Protein AF-A0A2V9KEB7-F1 (afdb_monomer_lite)

pLDDT: mean 80.05, std 16.29, range [43.88, 97.31]

Secondary structure (DSSP, 8-state):
-HHHHHHHHHHHHHHHHHHHHHHHHHHHHHHHS-SSS-EEEETTEEEEETTTTHHHHHHHHHSTTSSS--SSS-TT-TTHHHHHHHHHHHHHHHHHHT--S-HHHHHHHTHHHHHHHHHHHHHHHHHHHHHHHHHHHTTTS-HHHHHHHHHHHHTSHHHHHTTTS--SHHHHHHHHHHHHHHHHHHHHHHHHTTPPPHHHHHHHHHT---

Foldseek 3Di:
DVVVVVVVVVVVVLLVVLLVVLLVLLVVVCVQCQDDQDQDDDPNRRDDGQVVPFVVLLVQLQCQVPPPNPPPPVVPAPCPVLSPVLNVQLVVCVVVVPDPDDSSVVCVVCVRVSSVVLLVVLLVLLSLLLVLQLVLVVVPDPNPVSSVVSVCVCPDPVNSVCSRGSGCVSVVSNCVSVVVVVLVVVQVVCVVVVHDGVVVVVVVVVPDDD

Structure (mmCIF, N/CA/C/O backbone):
data_AF-A0A2V9KEB7-F1
#
_entry.id   AF-A0A2V9KEB7-F1
#
loop_
_atom_site.group_PDB
_atom_site.id
_atom_site.type_symbol
_atom_site.label_atom_id
_atom_site.label_alt_id
_atom_site.label_comp_id
_atom_site.label_asym_id
_atom_site.label_entity_id
_atom_site.label_seq_id
_atom_site.pdbx_PDB_ins_code
_atom_site.Cartn_x
_atom_site.Cartn_y
_atom_site.Cartn_z
_atom_site.occupancy
_atom_site.B_iso_or_equiv
_atom_site.auth_seq_id
_atom_site.auth_comp_id
_atom_site.auth_asym_id
_atom_site.auth_atom_id
_atom_site.pdbx_PDB_model_num
ATOM 1 N N . MET A 1 1 ? -17.843 -23.939 22.514 1.00 61.34 1 MET A N 1
ATOM 2 C CA . MET A 1 1 ? -16.897 -24.316 21.431 1.00 61.34 1 MET A CA 1
ATOM 3 C C . MET A 1 1 ? -17.413 -24.031 20.015 1.00 61.34 1 MET A C 1
ATOM 5 O O . MET A 1 1 ? -16.698 -23.383 19.263 1.00 61.34 1 MET A O 1
ATOM 9 N N . LEU A 1 2 ? -18.632 -24.444 19.635 1.00 67.75 2 LEU A N 1
ATOM 10 C CA . LEU A 1 2 ? -19.174 -24.237 18.273 1.00 67.75 2 LEU A CA 1
ATOM 11 C C . LEU A 1 2 ? -19.299 -22.759 17.846 1.00 67.75 2 LEU A C 1
ATOM 13 O O . LEU A 1 2 ? -18.973 -22.423 16.711 1.00 67.75 2 LEU A O 1
ATOM 17 N N . ARG A 1 3 ? -19.709 -21.867 18.759 1.00 65.69 3 ARG A N 1
ATOM 18 C CA . ARG A 1 3 ? -19.843 -20.421 18.496 1.00 65.69 3 ARG A CA 1
ATOM 19 C C . ARG A 1 3 ? -18.493 -19.749 18.208 1.00 65.69 3 ARG A C 1
ATOM 21 O O . ARG A 1 3 ? -18.344 -19.114 17.178 1.00 65.69 3 ARG A O 1
ATOM 28 N N . ALA A 1 4 ? -17.477 -20.036 19.024 1.00 64.06 4 ALA A N 1
ATOM 29 C CA . ALA A 1 4 ? -16.116 -19.529 18.827 1.00 64.06 4 ALA A CA 1
ATOM 30 C C . ALA A 1 4 ? -15.484 -19.988 17.495 1.00 64.06 4 ALA A C 1
ATOM 32 O O . ALA A 1 4 ? -14.826 -19.197 16.823 1.00 64.06 4 ALA A O 1
ATOM 33 N N . ARG A 1 5 ? -15.719 -21.243 17.071 1.00 65.81 5 ARG A N 1
ATOM 34 C CA . ARG A 1 5 ? -15.290 -21.722 15.742 1.00 65.81 5 ARG A CA 1
ATOM 35 C C . ARG A 1 5 ? -16.008 -20.991 14.605 1.00 65.81 5 ARG A C 1
ATOM 37 O O . ARG A 1 5 ? -15.358 -20.615 13.633 1.00 65.81 5 ARG A O 1
ATOM 44 N N . ARG A 1 6 ? -17.321 -20.762 14.732 1.00 67.19 6 ARG A N 1
ATOM 45 C CA . ARG A 1 6 ? -18.102 -19.989 13.752 1.00 67.19 6 ARG A CA 1
ATOM 46 C C . ARG A 1 6 ? -17.605 -18.544 13.651 1.00 67.19 6 ARG A C 1
ATOM 48 O O . ARG A 1 6 ? -17.352 -18.082 12.543 1.00 67.19 6 ARG A O 1
ATOM 55 N N . ASP A 1 7 ? -17.357 -17.879 14.774 1.00 70.25 7 ASP A N 1
ATOM 56 C CA . ASP A 1 7 ? -16.891 -16.485 14.806 1.00 70.25 7 ASP A CA 1
ATOM 57 C C . ASP A 1 7 ? -15.484 -16.318 14.204 1.00 70.25 7 ASP A C 1
ATOM 59 O O . ASP A 1 7 ? -15.221 -15.349 13.480 1.00 70.25 7 ASP A O 1
ATOM 63 N N . ALA A 1 8 ? -14.597 -17.292 14.438 1.00 72.94 8 ALA A N 1
ATOM 64 C CA . ALA A 1 8 ? -13.277 -17.353 13.813 1.00 72.94 8 ALA A CA 1
ATOM 65 C C . ALA A 1 8 ? -13.374 -17.577 12.294 1.00 72.94 8 ALA A C 1
ATOM 67 O O . ALA A 1 8 ? -12.739 -16.854 11.526 1.00 72.94 8 ALA A O 1
ATOM 68 N N . SER A 1 9 ? -14.219 -18.516 11.851 1.00 78.56 9 SER A N 1
ATOM 69 C CA . SER A 1 9 ? -14.433 -18.784 10.421 1.00 78.56 9 SER A CA 1
ATOM 70 C C . SER A 1 9 ? -15.051 -17.593 9.681 1.00 78.56 9 SER A C 1
ATOM 72 O O . SER A 1 9 ? -14.602 -17.251 8.592 1.00 78.56 9 SER A O 1
ATOM 74 N N . ALA A 1 10 ? -16.005 -16.893 10.303 1.00 78.94 10 ALA A N 1
ATOM 75 C CA . ALA A 1 10 ? -16.616 -15.690 9.747 1.00 78.94 10 ALA A CA 1
ATOM 76 C C . ALA A 1 10 ? -15.615 -14.527 9.662 1.00 78.94 10 ALA A C 1
ATOM 78 O O . ALA A 1 10 ? -15.655 -13.738 8.722 1.00 78.94 10 ALA A O 1
ATOM 79 N N . GLY A 1 11 ? -14.698 -14.420 10.630 1.00 86.31 11 GLY A N 1
ATOM 80 C CA . GLY A 1 11 ? -13.600 -13.455 10.569 1.00 86.31 11 GLY A CA 1
ATOM 81 C C . GLY A 1 11 ? -12.626 -13.743 9.436 1.00 86.31 11 GLY A C 1
ATOM 82 O O . GLY A 1 11 ? -12.262 -12.832 8.702 1.00 86.31 11 GLY A O 1
ATOM 83 N N . PHE A 1 12 ? -12.240 -15.003 9.265 1.00 89.19 12 PHE A N 1
ATOM 84 C CA . PHE A 1 12 ? -11.364 -15.412 8.174 1.00 89.19 12 PHE A CA 1
ATOM 85 C C . PHE A 1 12 ? -12.007 -15.188 6.798 1.00 89.19 12 PHE A C 1
ATOM 87 O O . PHE A 1 12 ? -11.395 -14.567 5.932 1.00 89.19 12 PHE A O 1
ATOM 94 N N . ALA A 1 13 ? -13.264 -15.610 6.623 1.00 91.88 13 ALA A N 1
ATOM 95 C CA . ALA A 1 13 ? -14.011 -15.410 5.384 1.00 91.88 13 ALA A CA 1
ATOM 96 C C . ALA A 1 13 ? -14.147 -13.923 5.026 1.00 91.88 13 ALA A C 1
ATOM 98 O O . ALA A 1 13 ? -13.945 -13.553 3.875 1.00 91.88 13 ALA A O 1
ATOM 99 N N . PHE A 1 14 ? -14.416 -13.063 6.014 1.00 93.25 14 PHE A N 1
ATOM 100 C CA . PHE A 1 14 ? -14.447 -11.614 5.818 1.00 93.25 14 PHE A CA 1
ATOM 101 C C . PHE A 1 14 ? -13.140 -11.085 5.214 1.00 93.25 14 PHE A C 1
ATOM 103 O O . PHE A 1 14 ? -13.171 -10.382 4.208 1.00 93.25 14 PHE A O 1
ATOM 110 N N . TRP A 1 15 ? -11.996 -11.442 5.805 1.00 95.00 15 TRP A N 1
ATOM 111 C CA . TRP A 1 15 ? -10.697 -10.962 5.333 1.00 95.00 15 TRP A CA 1
ATOM 112 C C . TRP A 1 15 ? -10.342 -11.495 3.951 1.00 95.00 15 TRP A C 1
ATOM 114 O O . TRP A 1 15 ? -9.816 -10.739 3.142 1.00 95.00 15 TRP A O 1
ATOM 124 N N . LEU A 1 16 ? -10.665 -12.758 3.659 1.00 95.56 16 LEU A N 1
ATOM 125 C CA . LEU A 1 16 ? -10.468 -13.325 2.326 1.00 95.56 16 LEU A CA 1
ATOM 126 C C . LEU A 1 16 ? -11.313 -12.615 1.269 1.00 95.56 16 LEU A C 1
ATOM 128 O O . LEU A 1 16 ? -10.792 -12.270 0.213 1.00 95.56 16 LEU A O 1
ATOM 132 N N . LEU A 1 17 ? -12.598 -12.381 1.547 1.00 95.81 17 LEU A N 1
ATOM 133 C CA . LEU A 1 17 ? -13.496 -11.706 0.611 1.00 95.81 17 LEU A CA 1
ATOM 134 C C . LEU A 1 17 ? -13.088 -10.251 0.392 1.00 95.81 17 LEU A C 1
ATOM 136 O O . LEU A 1 17 ? -13.081 -9.790 -0.745 1.00 95.81 17 LEU A O 1
ATOM 140 N N . LEU A 1 18 ? -12.702 -9.545 1.458 1.00 94.94 18 LEU A N 1
ATOM 141 C CA . LEU A 1 18 ? -12.192 -8.183 1.350 1.00 94.94 18 LEU A CA 1
ATOM 142 C C . LEU A 1 18 ? -10.898 -8.150 0.531 1.00 94.94 18 LEU A C 1
ATOM 144 O O . LEU A 1 18 ? -10.804 -7.379 -0.416 1.00 94.94 18 LEU A O 1
ATOM 148 N N . ALA A 1 19 ? -9.926 -9.005 0.854 1.00 95.06 19 ALA A N 1
ATOM 149 C CA . ALA A 1 19 ? -8.658 -9.060 0.135 1.00 95.06 19 ALA A CA 1
ATOM 150 C C . ALA A 1 19 ? -8.851 -9.418 -1.342 1.00 95.06 19 ALA A C 1
ATOM 152 O O . ALA A 1 19 ? -8.305 -8.742 -2.210 1.00 95.06 19 ALA A O 1
ATOM 153 N N . GLY A 1 20 ? -9.672 -10.430 -1.628 1.00 94.31 20 GLY A N 1
ATOM 154 C CA . GLY A 1 20 ? -10.014 -10.828 -2.989 1.00 94.31 20 GLY A CA 1
ATOM 155 C C . GLY A 1 20 ? -10.734 -9.719 -3.753 1.00 94.31 20 GLY A C 1
ATOM 156 O O . GLY A 1 20 ? -10.344 -9.403 -4.871 1.00 94.31 20 GLY A O 1
ATOM 157 N N . GLY A 1 21 ? -11.733 -9.075 -3.142 1.00 93.25 21 GLY A N 1
ATOM 158 C CA . GLY A 1 21 ? -12.475 -7.975 -3.761 1.00 93.25 21 GLY A CA 1
ATOM 159 C C . GLY A 1 21 ? -11.592 -6.768 -4.070 1.00 93.25 21 GLY A C 1
ATOM 160 O O . GLY A 1 21 ? -11.660 -6.225 -5.166 1.00 93.25 21 GLY A O 1
ATOM 161 N N . VAL A 1 22 ? -10.713 -6.394 -3.141 1.00 92.44 22 VAL A N 1
ATOM 162 C CA . VAL A 1 22 ? -9.752 -5.292 -3.306 1.00 92.44 22 VAL A CA 1
ATOM 163 C C . VAL A 1 22 ? -8.723 -5.624 -4.385 1.00 92.44 22 VAL A C 1
ATOM 165 O O . VAL A 1 22 ? -8.408 -4.769 -5.206 1.00 92.44 22 VAL A O 1
ATOM 168 N N . PHE A 1 23 ? -8.238 -6.868 -4.433 1.00 91.50 23 PHE A N 1
ATOM 169 C CA . PHE A 1 23 ? -7.312 -7.318 -5.469 1.00 91.50 23 PHE A CA 1
ATOM 170 C C . PHE A 1 23 ? -7.957 -7.310 -6.858 1.00 91.50 23 PHE A C 1
ATOM 172 O O . PHE A 1 23 ? -7.365 -6.794 -7.799 1.00 91.50 23 PHE A O 1
ATOM 179 N N . VAL A 1 24 ? -9.182 -7.829 -6.986 1.00 90.31 24 VAL A N 1
ATOM 180 C CA . VAL A 1 24 ? -9.934 -7.808 -8.250 1.00 90.31 24 VAL A CA 1
ATOM 181 C C . VAL A 1 24 ? -10.232 -6.373 -8.675 1.00 90.31 24 VAL A C 1
ATOM 183 O O . VAL A 1 24 ? -10.000 -6.031 -9.829 1.00 90.31 24 VAL A O 1
ATOM 186 N N . ALA A 1 25 ? -10.698 -5.523 -7.756 1.00 87.62 25 ALA A N 1
ATOM 187 C CA . ALA A 1 25 ? -10.976 -4.121 -8.047 1.00 87.62 25 ALA A CA 1
ATOM 188 C C . ALA A 1 25 ? -9.714 -3.393 -8.523 1.00 87.62 25 ALA A C 1
ATOM 190 O O . ALA A 1 25 ? -9.756 -2.750 -9.566 1.00 87.62 25 ALA A O 1
ATOM 191 N N . SER A 1 26 ? -8.593 -3.571 -7.818 1.00 86.25 26 SER A N 1
ATOM 192 C CA . SER A 1 26 ? -7.295 -3.013 -8.201 1.00 86.25 26 SER A CA 1
ATOM 193 C C . SER A 1 26 ? -6.837 -3.518 -9.571 1.00 86.25 26 SER A C 1
ATOM 195 O O . SER A 1 26 ? -6.473 -2.727 -10.431 1.00 86.25 26 SER A O 1
ATOM 197 N N . ALA A 1 27 ? -6.936 -4.826 -9.832 1.00 84.06 27 ALA A N 1
ATOM 198 C CA . ALA A 1 27 ? -6.559 -5.406 -11.119 1.00 84.06 27 ALA A CA 1
ATOM 199 C C . ALA A 1 27 ? -7.413 -4.868 -12.279 1.00 84.06 27 ALA A C 1
ATOM 201 O O . ALA A 1 27 ? -6.879 -4.575 -13.347 1.00 84.06 27 ALA A O 1
ATOM 202 N N . VAL A 1 28 ? -8.726 -4.709 -12.075 1.00 82.44 28 VAL A N 1
ATOM 203 C CA . VAL A 1 28 ? -9.634 -4.126 -13.073 1.00 82.44 28 VAL A CA 1
ATOM 204 C C . VAL A 1 28 ? -9.273 -2.666 -13.338 1.00 82.44 28 VAL A C 1
ATOM 206 O O . VAL A 1 28 ? -9.156 -2.272 -14.496 1.00 82.44 28 VAL A O 1
ATOM 209 N N . THR A 1 29 ? -9.057 -1.860 -12.298 1.00 76.44 29 THR A N 1
ATOM 210 C CA . THR A 1 29 ? -8.730 -0.438 -12.474 1.00 76.44 29 THR A CA 1
ATOM 211 C C . THR A 1 29 ? -7.330 -0.230 -13.056 1.00 76.44 29 THR A C 1
ATOM 213 O O . THR A 1 29 ? -7.155 0.665 -13.879 1.00 76.44 29 THR A O 1
ATOM 216 N N . SER A 1 30 ? -6.362 -1.087 -12.721 1.00 75.00 30 SER A N 1
ATOM 217 C CA . SER A 1 30 ? -5.038 -1.139 -13.356 1.00 75.00 30 SER A CA 1
ATOM 218 C C . SER A 1 30 ? -5.111 -1.551 -14.828 1.00 75.00 30 SER A C 1
ATOM 220 O O . SER A 1 30 ? -4.470 -0.930 -15.670 1.00 75.00 30 SER A O 1
ATOM 222 N N . PHE A 1 31 ? -5.918 -2.563 -15.177 1.00 72.31 31 PHE A N 1
ATOM 223 C CA . PHE A 1 31 ? -6.103 -2.989 -16.571 1.00 72.31 31 PHE A CA 1
ATOM 224 C C . PHE A 1 31 ? -6.717 -1.887 -17.439 1.00 72.31 31 PHE A C 1
ATOM 226 O O . PHE A 1 31 ? -6.342 -1.735 -18.599 1.00 72.31 31 PHE A O 1
ATOM 233 N N . LEU A 1 32 ? -7.647 -1.110 -16.879 1.00 67.81 32 LEU A N 1
ATOM 234 C CA . LEU A 1 32 ? -8.275 0.018 -17.568 1.00 67.81 32 LEU A CA 1
ATOM 235 C C . LEU A 1 32 ? -7.356 1.245 -17.682 1.00 67.81 32 LEU A C 1
ATOM 237 O O . LEU A 1 32 ? -7.642 2.138 -18.475 1.00 67.81 32 LEU A O 1
ATOM 241 N N . SER A 1 33 ? -6.257 1.293 -16.923 1.00 62.16 33 SER A N 1
ATOM 242 C CA . SER A 1 33 ? -5.326 2.423 -16.900 1.00 62.16 33 SER A CA 1
ATOM 243 C C . SER A 1 33 ? -3.856 1.971 -16.796 1.00 62.16 33 SER A C 1
ATOM 245 O O . SER A 1 33 ? -3.156 2.379 -15.864 1.00 62.16 33 SER A O 1
ATOM 247 N N . PRO A 1 34 ? -3.350 1.154 -17.743 1.00 54.56 34 PRO A N 1
ATOM 248 C CA . PRO A 1 34 ? -2.024 0.559 -17.659 1.00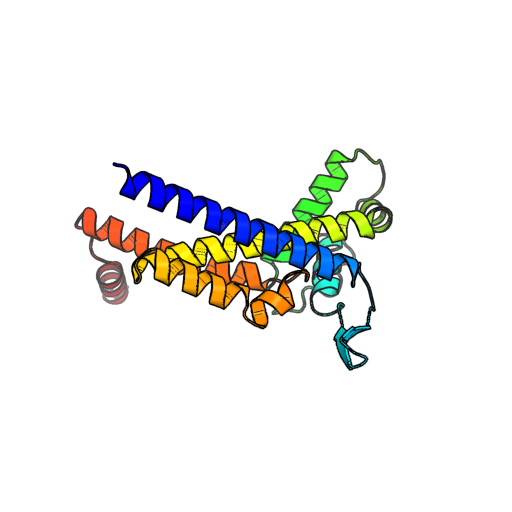 54.56 34 PRO A CA 1
ATOM 249 C C . PRO A 1 34 ? -0.973 1.597 -18.067 1.00 54.56 34 PRO A C 1
ATOM 251 O O . PRO A 1 34 ? -0.585 1.654 -19.226 1.00 54.56 34 PRO A O 1
ATOM 254 N N . CYS A 1 35 ? -0.539 2.425 -17.112 1.00 55.00 35 CYS A N 1
ATOM 255 C CA . CYS A 1 35 ? 0.517 3.445 -17.200 1.00 55.00 35 CYS A CA 1
ATOM 256 C C . CYS A 1 35 ? 0.411 4.508 -18.336 1.00 55.00 35 CYS A C 1
ATOM 258 O O . CYS A 1 35 ? 0.247 4.219 -19.518 1.00 55.00 35 CYS A O 1
ATOM 260 N N . GLY A 1 36 ? 0.593 5.791 -17.990 1.00 48.34 36 GLY A N 1
ATOM 261 C CA . GLY A 1 36 ? 0.662 6.909 -18.954 1.00 48.34 36 GLY A CA 1
ATOM 262 C C . GLY A 1 36 ? -0.580 7.815 -19.013 1.00 48.34 36 GLY A C 1
ATOM 263 O O . GLY A 1 36 ? -1.474 7.707 -18.177 1.00 48.34 36 GLY A O 1
ATOM 264 N N . PHE A 1 37 ? -0.596 8.746 -19.980 1.00 46.91 37 PHE A N 1
ATOM 265 C CA . PHE A 1 37 ? -1.635 9.766 -20.247 1.00 46.91 37 PHE A CA 1
ATOM 266 C C . PHE A 1 37 ? -2.981 9.145 -20.687 1.00 46.91 37 PHE A C 1
ATOM 268 O O . PHE A 1 37 ? -3.442 9.344 -21.807 1.00 46.91 37 PHE A O 1
ATOM 275 N N . TRP A 1 38 ? -3.625 8.368 -19.821 1.00 48.88 38 TRP A N 1
ATOM 276 C CA . TRP A 1 38 ? -4.947 7.813 -20.097 1.00 48.88 38 TRP A CA 1
ATOM 277 C C . TRP A 1 38 ? -6.003 8.649 -19.378 1.00 48.88 38 TRP A C 1
ATOM 279 O O . TRP A 1 38 ? -6.035 8.742 -18.147 1.00 48.88 38 TRP A O 1
ATOM 289 N N . THR A 1 39 ? -6.852 9.312 -20.163 1.00 51.91 39 THR A N 1
ATOM 290 C CA . THR A 1 39 ? -8.064 9.963 -19.669 1.00 51.91 39 THR A CA 1
ATOM 291 C C . THR A 1 39 ? -9.086 8.865 -19.401 1.00 51.91 39 THR A C 1
ATOM 293 O O . THR A 1 39 ? -9.733 8.368 -20.320 1.00 51.91 39 THR A O 1
ATOM 296 N N . ASN A 1 40 ? -9.216 8.442 -18.144 1.00 52.06 40 ASN A N 1
ATOM 297 C CA . ASN A 1 40 ? -10.265 7.494 -17.780 1.00 52.06 40 ASN A CA 1
ATOM 298 C C . ASN A 1 40 ? -11.619 8.169 -17.991 1.00 52.06 40 ASN A C 1
ATOM 300 O O . ASN A 1 40 ? -11.777 9.317 -17.585 1.00 52.06 40 ASN A O 1
ATOM 304 N N . SER A 1 41 ? -12.590 7.483 -18.593 1.00 52.47 41 SER A N 1
ATOM 305 C CA . SER A 1 41 ? -13.970 7.963 -18.674 1.00 52.47 41 SER A CA 1
ATOM 306 C C . SER A 1 41 ? -14.942 6.886 -18.210 1.00 52.47 41 SER A C 1
ATOM 308 O O . SER A 1 41 ? -14.756 5.702 -18.481 1.00 52.47 41 SER A O 1
ATOM 310 N N . VAL A 1 42 ? -15.973 7.298 -17.477 1.00 46.12 42 VAL A N 1
ATOM 311 C CA . VAL A 1 42 ? -17.068 6.432 -17.032 1.00 46.12 42 VAL A CA 1
ATOM 312 C C . VAL A 1 42 ? -18.345 7.000 -17.638 1.00 46.12 42 VAL A C 1
ATOM 314 O O . VAL A 1 42 ? -18.665 8.165 -17.422 1.00 46.12 42 VAL A O 1
ATOM 317 N N . HIS A 1 43 ? -19.044 6.204 -18.453 1.00 54.84 43 HIS A N 1
ATOM 318 C CA . HIS A 1 43 ? -20.240 6.634 -19.200 1.00 54.84 43 HIS A CA 1
ATOM 319 C C . HIS A 1 43 ? -20.037 7.908 -20.048 1.00 54.84 43 HIS A C 1
ATOM 321 O O . HIS A 1 43 ? -20.920 8.756 -20.130 1.00 54.84 43 HIS A O 1
ATOM 327 N N . GLY A 1 44 ? -18.862 8.060 -20.668 1.00 52.22 44 GLY A N 1
ATOM 328 C CA . GLY A 1 44 ? -18.541 9.228 -21.498 1.00 52.22 44 GLY A CA 1
ATOM 329 C C . GLY A 1 44 ? -18.166 10.489 -20.712 1.00 52.22 44 GLY A C 1
ATOM 330 O O . GLY A 1 44 ? -17.790 11.486 -21.321 1.00 52.22 44 GLY A O 1
ATOM 331 N N . VAL A 1 45 ? -18.200 10.447 -19.376 1.00 52.47 45 VAL A N 1
ATOM 332 C CA . VAL A 1 45 ? -17.689 11.523 -18.522 1.00 52.47 45 VAL A CA 1
ATOM 333 C C . VAL A 1 45 ? -16.214 11.252 -18.229 1.00 52.47 45 VAL A C 1
ATOM 335 O O . VAL A 1 45 ? -15.911 10.191 -17.675 1.00 52.47 45 VAL A O 1
ATOM 338 N N . PRO A 1 46 ? -15.282 12.162 -18.576 1.00 55.97 46 PRO A N 1
ATOM 339 C CA . PRO A 1 46 ? -13.890 12.037 -18.166 1.00 55.97 46 PRO A CA 1
ATOM 340 C C . PRO A 1 46 ? -13.835 12.017 -16.638 1.00 55.97 46 PRO A C 1
ATOM 342 O O . PRO A 1 46 ? -14.249 12.954 -15.965 1.00 55.97 46 PRO A O 1
ATOM 345 N N . PHE A 1 47 ? -13.380 10.892 -16.107 1.00 52.06 47 PHE A N 1
ATOM 346 C CA . PHE A 1 47 ? -13.286 10.611 -14.692 1.00 52.06 47 PHE A CA 1
ATOM 347 C C . PHE A 1 47 ? -12.022 11.294 -14.161 1.00 52.06 47 PHE A C 1
ATOM 349 O O . PHE A 1 47 ? -12.130 12.298 -13.466 1.00 52.06 47 PHE A O 1
ATOM 356 N N . TRP A 1 48 ? -10.821 10.793 -14.494 1.00 54.62 48 TRP A N 1
ATOM 357 C CA . TRP A 1 48 ? -9.574 11.277 -13.881 1.00 54.62 48 TRP A CA 1
ATOM 358 C C . TRP A 1 48 ? -8.325 10.939 -14.699 1.00 54.62 48 TRP A C 1
ATOM 360 O O . TRP A 1 48 ? -8.266 9.921 -15.394 1.00 54.62 48 TRP A O 1
ATOM 370 N N . HIS A 1 49 ? -7.294 11.768 -14.538 1.00 54.47 49 HIS A N 1
ATOM 371 C CA . HIS A 1 49 ? -5.979 11.594 -15.147 1.00 54.47 49 HIS A CA 1
ATOM 372 C C . HIS A 1 49 ? -5.073 10.720 -14.263 1.00 54.47 49 HIS A C 1
ATOM 374 O O . HIS A 1 49 ? -4.928 10.997 -13.073 1.00 54.47 49 HIS A O 1
ATOM 380 N N . HIS A 1 50 ? -4.467 9.666 -14.821 1.00 53.56 50 HIS A N 1
ATOM 381 C CA . HIS A 1 50 ? -3.614 8.728 -14.071 1.00 53.56 50 HIS A CA 1
ATOM 382 C C . HIS A 1 50 ? -2.179 9.244 -13.827 1.00 53.56 50 HIS A C 1
ATOM 384 O O . HIS A 1 50 ? -1.422 8.627 -13.077 1.00 53.56 50 HIS A O 1
ATOM 390 N N . GLN A 1 51 ? -1.786 10.394 -14.401 1.00 53.41 51 GLN A N 1
ATOM 391 C CA . GLN A 1 51 ? -0.490 10.991 -14.051 1.00 53.41 51 GLN A CA 1
ATOM 392 C C . GLN A 1 51 ? -0.417 11.419 -12.588 1.00 53.41 51 GLN A C 1
ATOM 394 O O . GLN A 1 51 ? 0.668 11.382 -12.030 1.00 53.41 51 GLN A O 1
ATOM 399 N N . ASP A 1 52 ? -1.525 11.787 -11.953 1.00 50.94 52 ASP A N 1
ATOM 400 C CA . ASP A 1 52 ? -1.506 12.277 -10.577 1.00 50.94 52 ASP A CA 1
ATOM 401 C C . ASP A 1 52 ? -2.110 11.236 -9.619 1.00 50.94 52 ASP A C 1
ATOM 403 O O . ASP A 1 52 ? -3.296 10.955 -9.746 1.00 50.94 52 ASP A O 1
ATOM 407 N N . PRO A 1 53 ? -1.383 10.604 -8.683 1.00 52.12 53 PRO A N 1
ATOM 408 C CA . PRO A 1 53 ? 0.032 10.799 -8.373 1.00 52.12 53 PRO A CA 1
ATOM 409 C C . PRO A 1 53 ? 0.964 9.691 -8.914 1.00 52.12 53 PRO A C 1
ATOM 411 O O . PRO A 1 53 ? 2.153 9.662 -8.595 1.00 52.12 53 PRO A O 1
ATOM 414 N N . GLY A 1 54 ? 0.457 8.761 -9.735 1.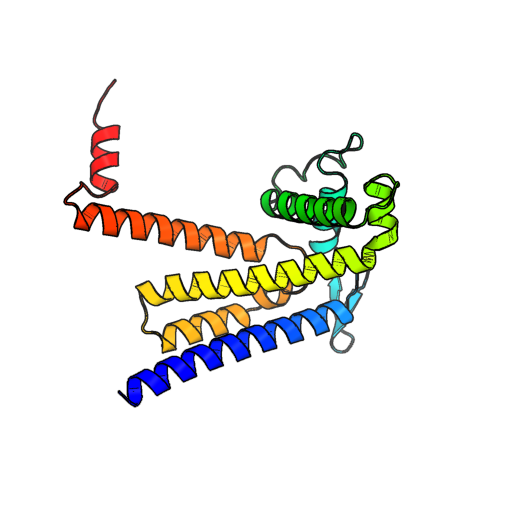00 58.78 54 GLY A N 1
ATOM 415 C CA . GLY A 1 54 ? 1.174 7.526 -10.074 1.00 58.78 54 GLY A CA 1
ATOM 416 C C . GLY A 1 54 ? 2.468 7.711 -10.879 1.00 58.78 54 GLY A C 1
ATOM 417 O O . GLY A 1 54 ? 3.486 7.071 -10.601 1.00 58.78 54 GLY A O 1
ATOM 418 N N . GLY A 1 55 ? 2.448 8.612 -11.863 1.00 64.31 55 GLY A N 1
ATOM 419 C CA . GLY A 1 55 ? 3.597 8.888 -12.732 1.00 64.31 55 GLY A CA 1
ATOM 420 C C . GLY A 1 55 ? 4.792 9.505 -11.989 1.00 64.31 55 GLY A C 1
ATOM 421 O O . GLY A 1 55 ? 5.898 8.964 -12.079 1.00 64.31 55 GLY A O 1
ATOM 422 N N . PRO A 1 56 ? 4.594 10.597 -11.225 1.00 73.62 56 PRO A N 1
ATOM 423 C CA . PRO A 1 56 ? 5.641 11.260 -10.460 1.00 73.62 56 PRO A CA 1
ATOM 424 C C . PRO A 1 56 ? 6.348 10.340 -9.468 1.00 73.62 56 PRO A C 1
ATOM 426 O O . PRO A 1 56 ? 7.579 10.347 -9.421 1.00 73.62 56 PRO A O 1
ATOM 429 N N . TYR A 1 57 ? 5.620 9.515 -8.704 1.00 80.25 57 TYR A N 1
ATOM 430 C CA . TYR A 1 57 ? 6.245 8.642 -7.705 1.00 80.25 57 TYR A CA 1
ATOM 431 C C . TYR A 1 57 ? 7.095 7.539 -8.329 1.00 80.25 57 TYR A C 1
ATOM 433 O O . TYR A 1 57 ? 8.213 7.312 -7.870 1.00 80.25 57 TYR A O 1
ATOM 441 N N . PHE A 1 58 ? 6.627 6.888 -9.394 1.00 83.88 58 PHE A N 1
ATOM 442 C CA . PHE A 1 58 ? 7.428 5.869 -10.070 1.00 83.88 58 PHE A CA 1
ATOM 443 C C . PHE A 1 58 ? 8.681 6.477 -10.715 1.00 83.88 58 PHE A C 1
ATOM 445 O O . PHE A 1 58 ? 9.790 6.016 -10.449 1.00 83.88 58 PHE A O 1
ATOM 452 N N . ALA A 1 59 ? 8.524 7.546 -11.505 1.00 79.25 59 ALA A N 1
ATOM 453 C CA . ALA A 1 59 ? 9.633 8.181 -12.216 1.00 79.25 59 ALA A CA 1
ATOM 454 C C . ALA A 1 59 ? 10.699 8.739 -11.256 1.00 79.25 59 ALA A C 1
ATOM 456 O O . ALA A 1 59 ? 11.889 8.462 -11.422 1.00 79.25 59 ALA A O 1
ATOM 457 N N . SER A 1 60 ? 10.280 9.447 -10.200 1.00 79.50 60 SER A N 1
ATOM 458 C CA . SER A 1 60 ? 11.200 9.961 -9.171 1.00 79.50 60 SER A CA 1
ATOM 459 C C . SER A 1 60 ? 11.943 8.848 -8.428 1.00 79.50 60 SER A C 1
ATOM 461 O O . SER A 1 60 ? 13.103 9.023 -8.059 1.00 79.50 60 SER A O 1
ATOM 463 N N . SER A 1 61 ? 11.324 7.676 -8.270 1.00 85.88 61 SER A N 1
ATOM 464 C CA . SER A 1 61 ? 11.969 6.521 -7.642 1.00 85.88 61 SER A CA 1
ATOM 465 C C . SER A 1 61 ? 13.079 5.918 -8.503 1.00 85.88 61 SER A C 1
ATOM 467 O O . SER A 1 61 ? 14.037 5.387 -7.953 1.00 85.88 61 SER A O 1
ATOM 469 N N . VAL A 1 62 ? 13.014 6.004 -9.837 1.00 85.88 62 VAL A N 1
ATOM 470 C CA . VAL A 1 62 ? 14.092 5.504 -10.718 1.00 85.88 62 VAL A CA 1
ATOM 471 C C . VAL A 1 62 ? 15.360 6.337 -10.538 1.00 85.88 62 VAL A C 1
ATOM 473 O O . VAL A 1 62 ? 16.446 5.798 -10.339 1.00 85.88 62 VAL A O 1
ATOM 476 N N . HIS A 1 63 ? 15.212 7.658 -10.515 1.00 78.25 63 HIS A N 1
ATOM 477 C CA . HIS A 1 63 ? 16.336 8.594 -10.450 1.00 78.25 63 HIS A CA 1
ATOM 478 C C . HIS A 1 63 ? 16.728 8.989 -9.018 1.00 78.25 63 HIS A C 1
ATOM 480 O O . HIS A 1 63 ? 17.549 9.882 -8.826 1.00 78.25 63 HIS A O 1
ATOM 486 N N . PHE A 1 64 ? 16.184 8.301 -8.008 1.00 74.94 64 PHE A N 1
ATOM 487 C CA . PHE A 1 64 ? 16.272 8.697 -6.600 1.00 74.94 64 PHE A CA 1
ATOM 488 C C . PHE A 1 64 ? 17.713 8.925 -6.095 1.00 74.94 64 PHE A C 1
ATOM 490 O O . PHE A 1 64 ? 17.991 9.915 -5.422 1.00 74.94 64 PHE A O 1
ATOM 497 N N . PHE A 1 65 ? 18.649 8.040 -6.460 1.00 75.94 65 PHE A N 1
ATOM 498 C CA . PHE A 1 65 ? 20.080 8.157 -6.129 1.00 75.94 65 PHE A CA 1
ATOM 499 C C . PHE A 1 65 ? 20.966 8.481 -7.349 1.00 75.94 65 PHE A C 1
ATOM 501 O O . PHE A 1 65 ? 22.186 8.357 -7.269 1.00 75.94 65 PHE A O 1
ATOM 508 N N . GLY A 1 66 ? 20.369 8.850 -8.486 1.00 65.62 66 GLY A N 1
ATOM 509 C CA . GLY A 1 66 ? 21.088 9.094 -9.738 1.00 65.62 66 GLY A CA 1
ATOM 510 C C . GLY A 1 66 ? 21.792 10.460 -9.791 1.00 65.62 66 GLY A C 1
ATOM 511 O O . GLY A 1 66 ? 21.478 11.346 -8.994 1.00 65.62 66 GLY A O 1
ATOM 512 N N . PRO A 1 67 ? 22.739 10.648 -10.732 1.00 57.56 67 PRO A N 1
ATOM 513 C CA . PRO A 1 67 ? 23.405 11.933 -10.967 1.00 57.56 67 PRO A CA 1
ATOM 514 C C . PRO A 1 67 ? 22.455 12.966 -11.591 1.00 57.56 67 PRO A C 1
ATOM 516 O O . PRO A 1 67 ? 22.484 14.136 -11.223 1.00 57.56 67 PRO A O 1
ATOM 519 N N . GLU A 1 68 ? 21.551 12.519 -12.465 1.00 59.12 68 GLU A N 1
ATOM 520 C CA . GLU A 1 68 ? 20.406 13.293 -12.944 1.00 59.12 68 GLU A CA 1
ATOM 521 C C . GLU A 1 68 ? 19.268 13.173 -11.932 1.00 59.12 68 GLU A C 1
ATOM 523 O O . GLU A 1 68 ? 18.249 12.524 -12.180 1.00 59.12 68 GLU A O 1
ATOM 528 N N . ARG A 1 69 ? 19.457 13.749 -10.740 1.00 57.59 69 ARG A N 1
ATOM 529 C CA . ARG A 1 69 ? 18.327 13.946 -9.833 1.00 57.59 69 ARG A CA 1
ATOM 530 C C . ARG A 1 69 ? 17.323 14.816 -10.583 1.00 57.59 69 ARG A C 1
ATOM 532 O O . ARG A 1 69 ? 17.565 16.006 -10.770 1.00 57.59 69 ARG A O 1
ATOM 539 N N . TYR A 1 70 ? 16.213 14.220 -11.020 1.00 50.41 70 TYR A N 1
ATOM 540 C CA . TYR A 1 70 ? 15.024 14.982 -11.391 1.00 50.41 70 TYR A CA 1
ATOM 541 C C . TYR A 1 70 ? 14.792 15.994 -10.259 1.00 50.41 70 TYR A C 1
ATOM 543 O O . TYR A 1 70 ? 14.926 15.575 -9.102 1.00 50.41 70 TYR A O 1
ATOM 551 N N . PRO A 1 71 ? 14.561 17.293 -10.542 1.00 46.47 71 PRO A N 1
ATOM 552 C CA . PRO A 1 71 ? 14.545 18.324 -9.510 1.00 46.47 71 PRO A CA 1
ATOM 553 C C . PRO A 1 71 ? 13.707 17.887 -8.297 1.00 46.47 71 PRO A C 1
ATOM 555 O O . PRO A 1 71 ? 12.689 17.204 -8.438 1.00 46.47 71 PRO A O 1
ATOM 558 N N . PRO A 1 72 ? 14.228 18.166 -7.099 1.00 45.97 72 PRO A N 1
ATOM 559 C CA . PRO A 1 72 ? 14.844 17.151 -6.255 1.00 45.97 72 PRO A CA 1
ATOM 560 C C . PRO A 1 72 ? 13.917 16.884 -5.094 1.00 45.97 72 PRO A C 1
ATOM 562 O O . PRO A 1 72 ? 13.933 17.640 -4.140 1.00 45.97 72 PRO A O 1
ATOM 565 N N . PHE A 1 73 ? 13.083 15.849 -5.165 1.00 51.12 73 PHE A N 1
ATOM 566 C CA . PHE A 1 73 ? 11.810 15.914 -4.452 1.00 51.12 73 PHE A CA 1
ATOM 567 C C . PHE A 1 73 ? 10.987 17.076 -5.042 1.00 51.12 73 PHE A C 1
ATOM 569 O O . PHE A 1 73 ? 11.476 18.170 -5.312 1.00 51.12 73 PHE A O 1
ATOM 576 N N . ILE A 1 74 ? 9.679 16.913 -5.171 1.00 49.25 74 ILE A N 1
ATOM 577 C CA . ILE A 1 74 ? 8.886 18.112 -4.903 1.00 49.25 74 ILE A CA 1
ATOM 578 C C . ILE A 1 74 ? 9.168 18.360 -3.414 1.00 49.25 74 ILE A C 1
ATOM 580 O O . ILE A 1 74 ? 8.786 17.524 -2.594 1.00 49.25 74 ILE A O 1
ATOM 584 N N . GLU A 1 75 ? 9.981 19.361 -3.060 1.00 43.88 75 GLU A N 1
ATOM 585 C CA . GLU A 1 75 ? 10.204 19.728 -1.657 1.00 43.88 75 GLU A CA 1
ATOM 586 C C . GLU A 1 75 ? 8.826 19.803 -0.977 1.00 43.88 75 GLU A C 1
ATOM 588 O O . GLU A 1 75 ? 7.939 20.526 -1.426 1.00 43.88 75 GLU A O 1
ATOM 593 N N . GLY A 1 76 ? 8.598 18.962 0.038 1.00 49.34 76 GLY A N 1
ATOM 594 C CA . GLY A 1 76 ? 7.288 18.828 0.689 1.00 49.34 76 GLY A CA 1
ATOM 595 C C . GLY A 1 76 ? 6.344 17.739 0.151 1.00 49.34 76 GLY A C 1
ATOM 596 O O . GLY A 1 76 ? 5.215 17.654 0.628 1.00 49.34 76 GLY A O 1
ATOM 597 N N . HIS A 1 77 ? 6.753 16.866 -0.778 1.00 55.28 77 HIS A N 1
ATOM 598 C CA . HIS A 1 77 ? 5.893 15.763 -1.232 1.00 55.28 77 HIS A CA 1
ATOM 599 C C . HIS A 1 77 ? 5.795 14.662 -0.155 1.00 55.28 77 HIS A C 1
ATOM 601 O O . HIS A 1 77 ? 6.825 14.083 0.204 1.00 55.28 77 HIS A O 1
ATOM 607 N N . PRO A 1 78 ? 4.593 14.294 0.337 1.00 59.16 78 PRO A N 1
ATOM 608 C CA . PRO A 1 78 ? 4.409 13.332 1.438 1.00 59.16 78 PRO A CA 1
ATOM 609 C C . PRO A 1 78 ? 4.758 11.855 1.126 1.00 59.16 78 PRO A C 1
ATOM 611 O O . PRO A 1 78 ? 4.192 10.948 1.729 1.00 59.16 78 PRO A O 1
ATOM 614 N N . GLY A 1 79 ? 5.696 11.569 0.215 1.00 76.44 79 GLY A N 1
ATOM 615 C CA . GLY A 1 79 ? 5.946 10.218 -0.304 1.00 76.44 79 GLY A CA 1
ATOM 616 C C . GLY A 1 79 ? 7.394 9.730 -0.313 1.00 76.44 79 GLY A C 1
ATOM 617 O O . GLY A 1 79 ? 7.666 8.754 -1.004 1.00 76.44 79 GLY A O 1
ATOM 618 N N . LEU A 1 80 ? 8.319 10.331 0.447 1.00 81.25 80 LEU A N 1
ATOM 619 C CA . LEU A 1 80 ? 9.712 9.847 0.534 1.00 81.25 80 LEU A CA 1
ATOM 620 C C . LEU A 1 80 ? 9.785 8.344 0.852 1.00 81.25 80 LEU A C 1
ATOM 622 O O . LEU A 1 80 ? 10.481 7.586 0.180 1.00 81.25 80 LEU A O 1
ATOM 626 N N . THR A 1 81 ? 9.025 7.892 1.852 1.00 87.38 81 THR A N 1
ATOM 627 C CA . THR A 1 81 ? 8.987 6.472 2.220 1.00 87.38 81 THR A CA 1
ATOM 628 C C . THR A 1 81 ? 8.516 5.602 1.058 1.00 87.38 81 THR A C 1
ATOM 630 O O . THR A 1 81 ? 9.098 4.551 0.810 1.00 87.38 81 THR A O 1
ATOM 633 N N . LEU A 1 82 ? 7.503 6.050 0.312 1.00 88.12 82 LEU A N 1
ATOM 634 C CA . LEU A 1 82 ? 7.023 5.336 -0.868 1.00 88.12 82 LEU A CA 1
ATOM 635 C C . LEU A 1 82 ? 8.110 5.250 -1.944 1.00 88.12 82 LEU A C 1
ATOM 637 O O . LEU A 1 82 ? 8.345 4.174 -2.483 1.00 88.12 82 LEU A O 1
ATOM 641 N N . GLN A 1 83 ? 8.805 6.354 -2.219 1.00 87.25 83 GLN A N 1
ATOM 642 C CA . GLN A 1 83 ? 9.863 6.391 -3.227 1.00 87.25 83 GLN A CA 1
ATOM 643 C C . GLN A 1 83 ? 11.027 5.461 -2.880 1.00 87.25 83 GLN A C 1
ATOM 645 O O . GLN A 1 83 ? 11.525 4.745 -3.745 1.00 87.25 83 GLN A O 1
ATOM 650 N N . LEU A 1 84 ? 11.426 5.410 -1.605 1.00 88.44 84 LEU A N 1
ATOM 651 C CA . LEU A 1 84 ? 12.450 4.478 -1.129 1.00 88.44 84 LEU A CA 1
ATOM 652 C C . LEU A 1 84 ? 12.015 3.018 -1.293 1.00 88.44 84 LEU A C 1
ATOM 654 O O . LEU A 1 84 ? 12.812 2.189 -1.733 1.00 88.44 84 LEU A O 1
ATOM 658 N N . LEU A 1 85 ? 10.754 2.703 -0.976 1.00 91.62 85 LEU A N 1
ATOM 659 C CA . LEU A 1 85 ? 10.203 1.358 -1.155 1.00 91.62 85 LEU A CA 1
ATOM 660 C C . LEU A 1 85 ? 10.175 0.955 -2.633 1.00 91.62 85 LEU A C 1
ATOM 662 O O . LEU A 1 85 ? 10.619 -0.142 -2.974 1.00 91.62 85 LEU A O 1
ATOM 666 N N . ILE A 1 86 ? 9.717 1.848 -3.515 1.00 92.62 86 ILE A N 1
ATOM 667 C CA . ILE A 1 86 ? 9.706 1.611 -4.962 1.00 92.62 86 ILE A CA 1
ATOM 668 C C . ILE A 1 86 ? 11.138 1.453 -5.475 1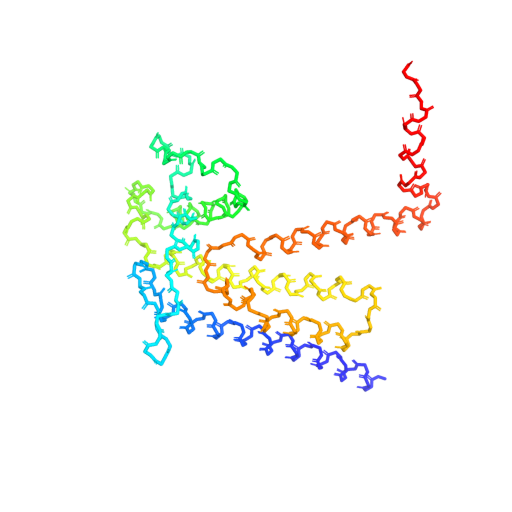.00 92.62 86 ILE A C 1
ATOM 670 O O . ILE A 1 86 ? 11.423 0.481 -6.167 1.00 92.62 86 ILE A O 1
ATOM 674 N N . HIS A 1 87 ? 12.065 2.344 -5.109 1.00 92.06 87 HIS A N 1
ATOM 675 C CA . HIS A 1 87 ? 13.465 2.241 -5.523 1.00 92.06 87 HIS A CA 1
ATOM 676 C C . HIS A 1 87 ? 14.081 0.905 -5.096 1.00 92.06 87 HIS A C 1
ATOM 678 O O . HIS A 1 87 ? 14.703 0.223 -5.911 1.00 92.06 87 HIS A O 1
ATOM 684 N N . GLY A 1 88 ? 13.873 0.506 -3.836 1.00 94.06 88 GLY A N 1
ATOM 685 C CA . GLY A 1 88 ? 14.337 -0.773 -3.306 1.00 94.06 88 GLY A CA 1
ATOM 686 C C . GLY A 1 88 ? 13.773 -1.965 -4.080 1.00 94.06 88 GLY A C 1
ATOM 687 O O . GLY A 1 88 ? 14.531 -2.856 -4.460 1.00 94.06 88 GLY A O 1
ATOM 688 N N . PHE A 1 89 ? 12.473 -1.950 -4.387 1.00 95.94 89 PHE A N 1
ATOM 689 C CA . PHE A 1 89 ? 11.831 -2.966 -5.224 1.00 95.94 89 PHE A CA 1
ATOM 690 C C . PHE A 1 89 ? 12.453 -3.034 -6.626 1.00 95.94 89 PHE A C 1
ATOM 692 O O . PHE A 1 89 ? 12.902 -4.100 -7.048 1.00 95.94 89 PHE A O 1
ATOM 699 N N . LEU A 1 90 ? 12.549 -1.899 -7.327 1.00 95.00 90 LEU A N 1
ATOM 700 C CA . LEU A 1 90 ? 13.106 -1.831 -8.680 1.00 95.00 90 LEU A CA 1
ATOM 701 C C . LEU A 1 90 ? 14.560 -2.320 -8.716 1.00 95.00 90 LEU A C 1
ATOM 703 O O . LEU A 1 90 ? 14.940 -3.075 -9.614 1.00 95.00 90 LEU A O 1
ATOM 707 N N . ARG A 1 91 ? 15.374 -1.919 -7.730 1.00 94.94 91 ARG A N 1
ATOM 708 C CA . ARG A 1 91 ? 16.763 -2.379 -7.581 1.00 94.94 91 ARG A CA 1
ATOM 709 C C . ARG A 1 91 ? 16.836 -3.870 -7.301 1.00 94.94 91 ARG A C 1
ATOM 711 O O . ARG A 1 91 ? 17.641 -4.550 -7.928 1.00 94.94 91 ARG A O 1
ATOM 718 N N . GLY A 1 92 ? 15.981 -4.384 -6.420 1.00 96.19 92 GLY A N 1
ATOM 719 C CA . GLY A 1 92 ? 15.866 -5.817 -6.160 1.00 96.19 92 GLY A CA 1
ATOM 720 C C . GLY A 1 92 ? 15.571 -6.597 -7.440 1.00 96.19 92 GLY A C 1
ATOM 721 O O . GLY A 1 92 ? 16.287 -7.543 -7.760 1.00 96.19 92 GLY A O 1
ATOM 722 N N . CYS A 1 93 ? 14.593 -6.150 -8.232 1.00 96.62 93 CYS A N 1
ATOM 723 C CA . CYS A 1 93 ? 14.288 -6.747 -9.533 1.00 96.62 93 CYS A CA 1
ATOM 724 C C . CYS A 1 93 ? 15.475 -6.689 -10.501 1.00 96.62 93 CYS A C 1
ATOM 726 O O . CYS A 1 93 ? 15.742 -7.672 -11.190 1.00 96.62 93 CYS A O 1
ATOM 728 N N . HIS A 1 94 ? 16.197 -5.565 -10.557 1.00 96.19 94 HIS A N 1
ATOM 729 C CA . HIS A 1 94 ? 17.374 -5.419 -11.418 1.00 96.19 94 HIS A CA 1
ATOM 730 C C . HIS A 1 94 ? 18.479 -6.406 -11.034 1.00 96.19 94 HIS A C 1
ATOM 732 O O . HIS A 1 94 ? 18.951 -7.142 -11.899 1.00 96.19 94 HIS A O 1
ATOM 738 N N . VAL A 1 95 ? 18.817 -6.492 -9.744 1.00 96.31 95 VAL A N 1
ATOM 739 C CA . VAL A 1 95 ? 19.824 -7.428 -9.217 1.00 96.31 95 VAL A CA 1
ATOM 740 C C . VAL A 1 95 ? 19.430 -8.878 -9.506 1.00 96.31 95 VAL A C 1
ATOM 742 O O . VAL A 1 95 ? 20.234 -9.632 -10.048 1.00 96.31 95 VAL A O 1
ATOM 745 N N . VAL A 1 96 ? 18.182 -9.259 -9.216 1.00 96.88 96 VAL A N 1
ATOM 746 C CA . VAL A 1 96 ? 17.679 -10.626 -9.442 1.00 96.88 96 VAL A CA 1
ATOM 747 C C . VAL A 1 96 ? 17.622 -10.978 -10.931 1.00 96.88 96 VAL A C 1
ATOM 749 O O . VAL A 1 96 ? 17.813 -12.135 -11.294 1.00 96.88 96 VAL A O 1
ATOM 752 N N . SER A 1 97 ? 17.396 -9.998 -11.813 1.00 95.19 97 SER A N 1
ATOM 753 C CA . SER A 1 97 ? 17.337 -10.243 -13.259 1.00 95.19 97 SER A CA 1
ATOM 754 C C . SER A 1 97 ? 18.673 -10.669 -13.874 1.00 95.19 97 SER A C 1
ATOM 756 O O . SER A 1 97 ? 18.671 -11.234 -14.967 1.00 95.19 97 SER A O 1
ATOM 758 N N . GLY A 1 98 ? 19.801 -10.341 -13.228 1.00 92.31 98 GLY A N 1
ATOM 759 C CA . GLY A 1 98 ? 21.147 -10.613 -13.737 1.00 92.31 98 GLY A CA 1
ATOM 760 C C . GLY A 1 98 ? 21.495 -9.915 -15.060 1.00 92.31 98 GLY A C 1
ATOM 761 O O . GLY A 1 98 ? 22.508 -10.246 -15.672 1.00 92.31 98 GLY A O 1
ATOM 762 N N . GLN A 1 99 ? 20.672 -8.973 -15.542 1.00 91.00 99 GLN A N 1
ATOM 763 C CA . GLN A 1 99 ? 20.917 -8.315 -16.826 1.00 91.00 99 GLN A CA 1
ATOM 764 C C . GLN A 1 99 ? 22.116 -7.357 -16.724 1.00 91.00 99 GLN A C 1
ATOM 766 O O . GLN A 1 99 ? 22.101 -6.464 -15.873 1.00 91.00 99 GLN A O 1
ATOM 771 N N . PRO A 1 100 ? 23.111 -7.446 -17.627 1.00 92.12 100 PRO A N 1
ATOM 772 C CA . PRO A 1 100 ? 24.319 -6.617 -17.599 1.00 92.12 100 PRO A CA 1
ATOM 773 C C . PRO A 1 100 ? 24.075 -5.222 -18.202 1.00 92.12 100 PRO A C 1
ATOM 775 O O . PRO A 1 100 ? 24.881 -4.699 -18.966 1.00 92.12 100 PRO A O 1
ATOM 778 N N . VAL A 1 101 ? 22.921 -4.623 -17.914 1.00 91.69 101 VAL A N 1
ATOM 779 C CA . VAL A 1 101 ? 22.552 -3.280 -18.370 1.00 91.69 101 VAL A CA 1
ATOM 780 C C . VAL A 1 101 ? 22.465 -2.342 -17.173 1.00 91.69 101 VAL A C 1
ATOM 782 O O . VAL A 1 101 ? 22.152 -2.772 -16.062 1.00 91.69 101 VAL A O 1
ATOM 785 N N . ALA A 1 102 ? 22.715 -1.052 -17.402 1.00 91.44 102 ALA A N 1
ATOM 786 C CA . ALA A 1 102 ? 22.503 -0.021 -16.388 1.00 91.44 102 ALA A CA 1
ATOM 787 C C . ALA A 1 102 ? 21.055 -0.048 -15.864 1.00 91.44 102 ALA A C 1
ATOM 789 O O . ALA A 1 102 ? 20.124 -0.375 -16.606 1.00 91.44 102 ALA A O 1
ATOM 790 N N . PHE A 1 103 ? 20.873 0.313 -14.595 1.00 90.94 103 PHE A N 1
ATOM 791 C CA . PHE A 1 103 ? 19.595 0.226 -13.886 1.00 90.94 103 PHE A CA 1
ATOM 792 C C . PHE A 1 103 ? 18.461 0.969 -14.595 1.00 90.94 103 PHE A C 1
ATOM 794 O O . PHE A 1 103 ? 17.386 0.419 -14.803 1.00 90.94 103 PHE A O 1
ATOM 801 N N . GLU A 1 104 ? 18.717 2.189 -15.044 1.00 89.06 104 GLU A N 1
ATOM 802 C CA . GLU A 1 104 ? 17.743 3.043 -15.716 1.00 89.06 104 GLU A CA 1
ATOM 803 C C . GLU A 1 104 ? 17.295 2.410 -17.042 1.00 89.06 104 GLU A C 1
ATOM 805 O O . GLU A 1 104 ? 16.107 2.377 -17.358 1.00 89.06 104 GLU A O 1
ATOM 810 N N . ARG A 1 105 ? 18.235 1.806 -17.785 1.00 89.25 105 ARG A N 1
ATOM 811 C CA . ARG A 1 105 ? 17.936 1.066 -19.023 1.00 89.25 105 ARG A CA 1
ATOM 812 C C . ARG A 1 105 ? 17.140 -0.205 -18.743 1.00 89.25 105 ARG A C 1
ATOM 814 O O . ARG A 1 105 ? 16.230 -0.530 -19.504 1.00 89.25 105 ARG A O 1
ATOM 821 N N . PHE A 1 106 ? 17.465 -0.914 -17.659 1.00 92.50 106 PHE A N 1
ATOM 822 C CA . PHE A 1 106 ? 16.682 -2.059 -17.199 1.00 92.50 106 PHE A CA 1
ATOM 823 C C . PHE A 1 106 ? 15.239 -1.644 -16.896 1.00 92.50 106 PHE A C 1
ATOM 825 O O . PHE A 1 106 ? 14.310 -2.289 -17.385 1.00 92.50 106 PHE A O 1
ATOM 832 N N . VAL A 1 107 ? 15.046 -0.561 -16.138 1.00 90.06 107 VAL A N 1
ATOM 833 C CA . VAL A 1 107 ? 13.711 -0.077 -15.780 1.00 90.06 107 VAL A CA 1
ATOM 834 C C . VAL A 1 107 ? 12.938 0.354 -17.022 1.00 90.06 107 VAL A C 1
ATOM 836 O O . VAL A 1 107 ? 11.814 -0.100 -17.205 1.00 90.06 107 VAL A O 1
ATOM 839 N N . ALA A 1 108 ? 13.545 1.138 -17.917 1.00 86.06 108 ALA A N 1
ATOM 840 C CA . ALA A 1 108 ? 12.905 1.575 -19.157 1.00 86.06 108 ALA A CA 1
ATOM 841 C C . ALA A 1 108 ? 12.451 0.388 -20.026 1.00 86.06 108 ALA A C 1
ATOM 843 O O . ALA A 1 108 ? 11.311 0.352 -20.486 1.00 86.06 108 ALA A O 1
ATOM 844 N N . LYS A 1 109 ? 13.306 -0.633 -20.188 1.00 86.75 109 LYS A N 1
ATOM 845 C CA . LYS A 1 109 ? 12.985 -1.847 -20.958 1.00 86.75 109 LYS A CA 1
ATOM 846 C C . LYS A 1 109 ? 11.842 -2.663 -20.343 1.00 86.75 109 LYS A C 1
ATOM 848 O O . LYS A 1 109 ? 11.125 -3.348 -21.068 1.00 86.75 109 LYS A O 1
ATOM 853 N N . ASN A 1 110 ? 11.682 -2.622 -19.021 1.00 86.88 110 ASN A N 1
ATOM 854 C CA . ASN A 1 110 ? 10.724 -3.450 -18.283 1.00 86.88 110 ASN A CA 1
ATOM 855 C C . ASN A 1 110 ? 9.595 -2.632 -17.632 1.00 86.88 110 ASN A C 1
ATOM 857 O O . ASN A 1 110 ? 8.919 -3.144 -16.737 1.00 86.88 110 ASN A O 1
ATOM 861 N N . ILE A 1 111 ? 9.377 -1.387 -18.074 1.00 85.12 111 ILE A N 1
ATOM 862 C CA . ILE A 1 111 ? 8.553 -0.403 -17.361 1.00 85.12 111 ILE A CA 1
ATOM 863 C C . ILE A 1 111 ? 7.146 -0.915 -17.058 1.00 85.12 111 ILE A C 1
ATOM 865 O O . ILE A 1 111 ? 6.729 -0.843 -15.912 1.00 85.12 111 ILE A O 1
ATOM 869 N N . ALA A 1 112 ? 6.463 -1.531 -18.025 1.00 81.75 112 ALA A N 1
ATOM 870 C CA . ALA A 1 112 ? 5.106 -2.041 -17.831 1.00 81.75 112 ALA A CA 1
ATOM 871 C C . ALA A 1 112 ? 5.032 -3.091 -16.707 1.00 81.75 112 ALA A C 1
ATOM 873 O O . ALA A 1 112 ? 4.198 -2.994 -15.813 1.00 81.75 112 ALA A O 1
ATOM 874 N N . ARG A 1 113 ? 5.955 -4.064 -16.698 1.00 85.44 113 ARG A N 1
ATOM 875 C CA . ARG A 1 113 ? 5.981 -5.133 -15.682 1.00 85.44 113 ARG A CA 1
ATOM 876 C C . ARG A 1 113 ? 6.329 -4.591 -14.302 1.00 85.44 113 ARG A C 1
ATOM 878 O O . ARG A 1 113 ? 5.735 -5.003 -13.310 1.00 85.44 113 ARG A O 1
ATOM 885 N N . LEU A 1 114 ? 7.303 -3.687 -14.244 1.00 89.56 114 LEU A N 1
ATOM 886 C CA . LEU A 1 114 ? 7.741 -3.075 -12.995 1.00 89.56 114 LEU A CA 1
ATOM 887 C C . LEU A 1 114 ? 6.654 -2.164 -12.420 1.00 89.56 114 LEU A C 1
ATOM 889 O O . LEU A 1 114 ? 6.404 -2.219 -11.222 1.00 89.56 114 LEU A O 1
ATOM 893 N N . PHE A 1 115 ? 5.969 -1.393 -13.265 1.00 86.06 115 PHE A N 1
ATOM 894 C CA . PHE A 1 115 ? 4.859 -0.532 -12.866 1.00 86.06 115 PHE A CA 1
ATOM 895 C C . PHE A 1 115 ? 3.693 -1.353 -12.307 1.00 86.06 115 PHE A C 1
ATOM 897 O O . PHE A 1 115 ? 3.282 -1.115 -11.175 1.00 86.06 115 PHE A O 1
ATOM 904 N N . SER A 1 116 ? 3.245 -2.396 -13.018 1.00 84.38 116 SER A N 1
ATOM 905 C CA . SER A 1 116 ? 2.218 -3.315 -12.503 1.00 84.38 116 SER A CA 1
ATOM 906 C C . SER A 1 116 ? 2.648 -4.001 -11.202 1.00 84.38 116 SER A C 1
ATOM 908 O O . SER A 1 116 ? 1.840 -4.179 -10.295 1.00 84.38 116 SER A O 1
ATOM 910 N N . GLY A 1 117 ? 3.930 -4.357 -11.068 1.00 89.19 117 GLY A N 1
ATOM 911 C CA . GLY A 1 117 ? 4.475 -4.884 -9.815 1.00 89.19 117 GLY A CA 1
ATOM 912 C C . GLY A 1 117 ? 4.341 -3.898 -8.649 1.00 89.19 117 GLY A C 1
ATOM 913 O O . GLY A 1 117 ? 3.957 -4.294 -7.548 1.00 89.19 117 GLY A O 1
ATOM 914 N N . VAL A 1 118 ? 4.590 -2.608 -8.893 1.00 90.56 118 VAL A N 1
ATOM 915 C CA . VAL A 1 118 ? 4.397 -1.555 -7.887 1.00 90.56 118 VAL A CA 1
ATOM 916 C C . VAL A 1 118 ? 2.915 -1.378 -7.544 1.00 90.56 118 VAL A C 1
ATOM 918 O O . VAL A 1 118 ? 2.595 -1.273 -6.364 1.00 90.56 118 VAL A O 1
ATOM 921 N N . GLU A 1 119 ? 1.997 -1.417 -8.512 1.00 87.12 119 GLU A N 1
ATOM 922 C CA . GLU A 1 119 ? 0.544 -1.349 -8.255 1.00 87.12 119 GLU A CA 1
ATOM 923 C C . GLU A 1 119 ? 0.028 -2.523 -7.402 1.00 87.12 119 GLU A C 1
ATOM 925 O O . GLU A 1 119 ? -0.785 -2.343 -6.488 1.00 87.12 119 GLU A O 1
ATOM 930 N N . VAL A 1 120 ? 0.552 -3.732 -7.622 1.00 89.31 120 VAL A N 1
ATOM 931 C CA . VAL A 1 120 ? 0.279 -4.876 -6.736 1.00 89.31 120 VAL A CA 1
ATOM 932 C C . VAL A 1 120 ? 0.798 -4.593 -5.322 1.00 89.31 120 VAL A C 1
ATOM 934 O O . VAL A 1 120 ? 0.098 -4.850 -4.340 1.00 89.31 120 VAL A O 1
ATOM 937 N N . GLY A 1 121 ? 1.986 -3.995 -5.203 1.00 91.12 121 GLY A N 1
ATOM 938 C CA . GLY A 1 121 ? 2.517 -3.508 -3.929 1.00 91.12 121 GLY A CA 1
ATOM 939 C C . GLY A 1 121 ? 1.596 -2.487 -3.249 1.00 91.12 121 GLY A C 1
ATOM 940 O O . GLY A 1 121 ? 1.334 -2.601 -2.052 1.00 91.12 121 GLY A O 1
ATOM 941 N N . MET A 1 122 ? 1.029 -1.544 -4.006 1.00 90.81 122 MET A N 1
ATOM 942 C CA . MET A 1 122 ? 0.059 -0.569 -3.492 1.00 90.81 122 MET A CA 1
ATOM 943 C C . MET A 1 122 ? -1.199 -1.233 -2.940 1.00 90.81 122 MET A C 1
ATOM 945 O O . MET A 1 122 ? -1.676 -0.874 -1.863 1.00 90.81 122 MET A O 1
ATOM 949 N N . THR A 1 123 ? -1.692 -2.254 -3.636 1.00 91.88 123 THR A N 1
ATOM 950 C CA . THR A 1 123 ? -2.836 -3.055 -3.188 1.00 91.88 123 THR A CA 1
ATOM 951 C C . THR A 1 123 ? -2.537 -3.718 -1.841 1.00 91.88 123 THR A C 1
ATOM 953 O O . THR A 1 123 ? -3.359 -3.672 -0.926 1.00 91.88 123 THR A O 1
ATOM 956 N N . ALA A 1 124 ? -1.332 -4.273 -1.671 1.00 92.75 124 ALA A N 1
ATOM 957 C CA . ALA A 1 124 ? -0.907 -4.849 -0.397 1.00 92.75 124 ALA A CA 1
ATOM 958 C C . ALA A 1 124 ? -0.831 -3.798 0.728 1.00 92.75 124 ALA A C 1
ATOM 960 O O . ALA A 1 124 ? -1.224 -4.085 1.860 1.00 92.75 124 ALA A O 1
ATOM 961 N N . LEU A 1 125 ? -0.389 -2.573 0.427 1.00 93.75 125 LEU A N 1
ATOM 962 C CA . LEU A 1 125 ? -0.366 -1.468 1.392 1.00 93.75 125 LEU A CA 1
ATOM 963 C C . LEU A 1 125 ? -1.776 -1.011 1.800 1.00 93.75 125 LEU A C 1
ATOM 965 O O . LEU A 1 125 ? -1.994 -0.705 2.972 1.00 93.75 125 LEU A O 1
ATOM 969 N N . HIS A 1 126 ? -2.748 -1.014 0.884 1.00 94.50 126 HIS A N 1
ATOM 970 C CA . HIS A 1 126 ? -4.160 -0.782 1.226 1.00 94.50 126 HIS A CA 1
ATOM 971 C C . HIS A 1 126 ? -4.714 -1.881 2.135 1.00 94.50 126 HIS A C 1
ATOM 973 O O . HIS A 1 126 ? -5.336 -1.590 3.152 1.00 94.50 126 HIS A O 1
ATOM 979 N N . LEU A 1 127 ? -4.426 -3.152 1.847 1.00 95.31 127 LEU A N 1
ATOM 980 C CA . LEU A 1 127 ? -4.827 -4.245 2.739 1.00 95.31 127 LEU A CA 1
ATOM 981 C C . LEU A 1 127 ? -4.192 -4.113 4.128 1.00 95.31 127 LEU A C 1
ATOM 983 O O . LEU A 1 127 ? -4.860 -4.341 5.139 1.00 95.31 127 LEU A O 1
ATOM 987 N N . LEU A 1 128 ? -2.925 -3.701 4.196 1.00 95.31 128 LEU A N 1
ATOM 988 C CA . LEU A 1 128 ? -2.260 -3.414 5.463 1.00 95.31 128 LEU A CA 1
ATOM 989 C C . LEU A 1 128 ? -2.956 -2.271 6.215 1.00 95.31 128 LEU A C 1
ATOM 991 O O . LEU A 1 128 ? -3.208 -2.408 7.414 1.00 95.31 128 LEU A O 1
ATOM 995 N N . SER A 1 129 ? -3.325 -1.187 5.528 1.00 95.81 129 SER A N 1
ATOM 996 C CA . SER A 1 129 ? -4.035 -0.062 6.146 1.00 95.81 129 SER A CA 1
ATOM 997 C C . SER A 1 129 ? -5.387 -0.501 6.729 1.00 95.81 129 SER A C 1
ATOM 999 O O . SER A 1 129 ? -5.725 -0.113 7.848 1.00 95.81 129 SER A O 1
ATOM 1001 N N . PHE A 1 130 ? -6.108 -1.407 6.057 1.00 96.88 130 PHE A N 1
ATOM 1002 C CA . PHE A 1 130 ? -7.354 -2.004 6.554 1.00 96.88 130 PHE A CA 1
ATOM 1003 C C . PHE A 1 130 ? -7.138 -2.853 7.807 1.00 96.88 130 PHE A C 1
ATOM 1005 O O . PHE A 1 130 ? -7.923 -2.779 8.756 1.00 96.88 130 PHE A O 1
ATOM 1012 N N . VAL A 1 131 ? -6.061 -3.640 7.846 1.00 96.44 131 VAL A N 1
ATOM 1013 C CA . VAL A 1 131 ? -5.698 -4.429 9.030 1.00 96.44 131 VAL A CA 1
ATOM 1014 C C . VAL A 1 131 ? -5.367 -3.510 10.204 1.00 96.44 131 VAL A C 1
ATOM 1016 O O . VAL A 1 131 ? -5.861 -3.735 11.310 1.00 96.44 131 VAL A O 1
ATOM 1019 N N . VAL A 1 132 ? -4.568 -2.464 9.989 1.00 97.00 132 VAL A N 1
ATOM 1020 C CA . VAL A 1 132 ? -4.217 -1.509 11.049 1.00 97.00 132 VAL A CA 1
ATOM 1021 C C . VAL A 1 132 ? -5.455 -0.743 11.527 1.00 97.00 132 VAL A C 1
ATOM 1023 O O . VAL A 1 132 ? -5.660 -0.620 12.737 1.00 97.00 132 VAL A O 1
ATOM 1026 N N . LEU A 1 133 ? -6.338 -0.325 10.616 1.00 97.19 133 LEU A N 1
ATOM 1027 C CA . LEU A 1 133 ? -7.621 0.291 10.954 1.00 97.19 133 LEU A CA 1
ATOM 1028 C C . LEU A 1 133 ? -8.504 -0.639 11.786 1.00 97.19 133 LEU A C 1
ATOM 1030 O O . LEU A 1 133 ? -9.056 -0.204 12.792 1.00 97.19 133 LEU A O 1
ATOM 1034 N N . TYR A 1 134 ? -8.594 -1.923 11.435 1.00 97.12 134 TYR A N 1
ATOM 1035 C CA . TYR A 1 134 ? -9.331 -2.901 12.234 1.00 97.12 134 TYR A CA 1
ATOM 1036 C C . TYR A 1 134 ? -8.782 -3.016 13.656 1.00 97.12 134 TYR A C 1
ATOM 1038 O O . TYR A 1 134 ? -9.548 -3.061 14.618 1.00 97.12 134 TYR A O 1
ATOM 1046 N N . ARG A 1 135 ? -7.450 -3.056 13.806 1.00 96.31 135 ARG A N 1
ATOM 1047 C CA . ARG A 1 135 ? -6.794 -3.120 15.121 1.00 96.31 135 ARG A CA 1
ATOM 1048 C C . ARG A 1 135 ? -7.076 -1.870 15.944 1.00 96.31 135 ARG A C 1
ATOM 1050 O O . ARG A 1 135 ? -7.346 -1.990 17.136 1.00 96.31 135 ARG A O 1
ATOM 1057 N N . PHE A 1 136 ? -7.040 -0.702 15.310 1.00 97.12 136 PHE A N 1
ATOM 1058 C CA . PHE A 1 136 ? -7.383 0.565 15.943 1.00 97.12 136 PHE A CA 1
ATOM 1059 C C . PHE A 1 136 ? -8.857 0.616 16.356 1.00 97.12 136 PHE A C 1
ATOM 1061 O O . PHE A 1 136 ? -9.153 0.829 17.528 1.00 97.12 136 PHE A O 1
ATOM 1068 N N . ALA A 1 137 ? -9.786 0.329 15.442 1.00 96.50 137 ALA A N 1
ATOM 1069 C CA . ALA A 1 137 ? -11.217 0.279 15.732 1.00 96.50 137 ALA A CA 1
ATOM 1070 C C . ALA A 1 137 ? -11.541 -0.739 16.837 1.00 96.50 137 ALA A C 1
ATOM 1072 O O . ALA A 1 137 ? -12.358 -0.464 17.711 1.00 96.50 137 ALA A O 1
ATOM 1073 N N . GLY A 1 138 ? -10.840 -1.876 16.857 1.00 94.94 138 GLY A N 1
ATOM 1074 C CA . GLY A 1 138 ? -10.958 -2.910 17.884 1.00 94.94 138 GLY A CA 1
ATOM 1075 C C . GLY A 1 138 ? -10.556 -2.472 19.298 1.00 94.94 138 GLY A C 1
ATOM 1076 O O . GLY A 1 138 ? -10.857 -3.190 20.248 1.00 94.94 138 GLY A O 1
ATOM 1077 N N . LYS A 1 139 ? -9.912 -1.307 19.472 1.00 94.50 139 LYS A N 1
ATOM 1078 C CA . LYS A 1 139 ? -9.706 -0.697 20.798 1.00 94.50 139 LYS A CA 1
ATOM 1079 C C . LYS A 1 139 ? -10.984 -0.073 21.371 1.00 94.50 139 LYS A C 1
ATOM 1081 O O . LYS A 1 139 ? -11.067 0.100 22.582 1.00 94.50 139 LYS A O 1
ATOM 1086 N N . PHE A 1 140 ? -11.971 0.235 20.528 1.00 95.12 140 PHE A N 1
ATOM 1087 C CA . PHE A 1 140 ? -13.204 0.933 20.915 1.00 95.12 140 PHE A CA 1
ATOM 1088 C C . PHE A 1 140 ? -14.472 0.130 20.620 1.00 95.12 140 PHE A C 1
ATOM 1090 O O . PHE A 1 140 ? -15.501 0.342 21.257 1.00 95.12 140 PHE A O 1
ATOM 1097 N N . LEU A 1 141 ? -14.412 -0.776 19.645 1.00 95.31 141 LEU A N 1
ATOM 1098 C CA . LEU A 1 141 ? -15.563 -1.480 19.103 1.00 95.31 141 LEU A CA 1
ATOM 1099 C C . LEU A 1 141 ? -15.385 -3.003 19.187 1.00 95.31 141 LEU A C 1
ATOM 1101 O O . LEU A 1 141 ? -14.278 -3.511 18.994 1.00 95.31 141 LEU A O 1
ATOM 1105 N N . PRO A 1 142 ? -16.481 -3.761 19.372 1.00 93.06 142 PRO A N 1
ATOM 1106 C CA . PRO A 1 142 ? -16.481 -5.201 19.149 1.00 93.06 142 PRO A CA 1
ATOM 1107 C C . PRO A 1 142 ? -16.118 -5.566 17.700 1.00 93.06 142 PRO A C 1
ATOM 1109 O O . PRO A 1 142 ? -16.191 -4.746 16.781 1.00 93.06 142 PRO A O 1
ATOM 1112 N N . ALA A 1 143 ? -15.788 -6.840 17.474 1.00 90.56 143 ALA A N 1
ATOM 1113 C CA . ALA A 1 143 ? -15.256 -7.320 16.197 1.00 90.56 143 ALA A CA 1
ATOM 1114 C C . ALA A 1 143 ? -16.141 -7.000 14.977 1.00 90.56 143 ALA A C 1
ATOM 1116 O O . ALA A 1 143 ? -15.622 -6.607 13.936 1.00 90.56 143 ALA A O 1
ATOM 1117 N N . GLN A 1 144 ? -17.464 -7.165 15.073 1.00 93.38 144 GLN A N 1
ATOM 1118 C CA . GLN A 1 144 ? -18.356 -6.956 13.927 1.00 93.38 144 GLN A CA 1
ATOM 1119 C C . GLN A 1 144 ? -18.463 -5.471 13.524 1.00 93.38 144 GLN A C 1
ATOM 1121 O O . GLN A 1 144 ? -18.178 -5.180 12.362 1.00 93.38 144 GLN A O 1
ATOM 1126 N N . PRO A 1 145 ? -18.761 -4.514 14.427 1.00 95.56 145 PRO A N 1
ATOM 1127 C CA . PRO A 1 145 ? -18.698 -3.090 14.088 1.00 95.56 145 PRO A CA 1
ATOM 1128 C C . PRO A 1 145 ? -17.315 -2.631 13.598 1.00 95.56 145 PRO A C 1
ATOM 1130 O O . PRO A 1 145 ? -17.237 -1.819 12.680 1.00 95.56 145 PRO A O 1
ATOM 1133 N N . ALA A 1 146 ? -16.220 -3.191 14.128 1.00 96.19 146 ALA A N 1
ATOM 1134 C CA . ALA A 1 146 ? -14.874 -2.893 13.630 1.00 96.19 146 ALA A CA 1
ATOM 1135 C C . ALA A 1 146 ? -14.670 -3.343 12.168 1.00 96.19 146 ALA A C 1
ATOM 1137 O O . ALA A 1 146 ? -14.051 -2.624 11.388 1.00 96.19 146 ALA A O 1
ATOM 1138 N N . ARG A 1 147 ? -15.227 -4.493 11.755 1.00 96.50 147 ARG A N 1
ATOM 1139 C CA . ARG A 1 147 ? -15.224 -4.926 10.339 1.00 96.50 147 ARG A CA 1
ATOM 1140 C C . ARG A 1 147 ? -16.055 -3.998 9.457 1.00 96.50 147 ARG A C 1
ATOM 1142 O O . ARG A 1 147 ? -15.641 -3.701 8.344 1.00 96.50 147 ARG A O 1
ATOM 1149 N N . VAL A 1 148 ? -17.196 -3.518 9.953 1.00 96.31 148 VAL A N 1
ATOM 1150 C CA . VAL A 1 148 ? -18.033 -2.547 9.228 1.00 96.31 148 VAL A CA 1
ATOM 1151 C C . VAL A 1 148 ? -17.288 -1.226 9.026 1.00 96.31 148 VAL A C 1
ATOM 1153 O O . VAL A 1 148 ? -17.330 -0.681 7.930 1.00 96.31 148 VAL A O 1
ATOM 1156 N N . ALA A 1 149 ? -16.542 -0.749 10.027 1.00 96.38 149 ALA A N 1
ATOM 1157 C CA . ALA A 1 149 ? -15.697 0.439 9.884 1.00 96.38 149 ALA A CA 1
ATOM 1158 C C . ALA A 1 149 ? -14.622 0.259 8.796 1.00 96.38 149 ALA A C 1
ATOM 1160 O O . ALA A 1 149 ? -14.399 1.160 7.989 1.00 96.38 149 ALA A O 1
ATOM 1161 N N . VAL A 1 150 ? -13.999 -0.924 8.732 1.00 97.31 150 VAL A N 1
ATOM 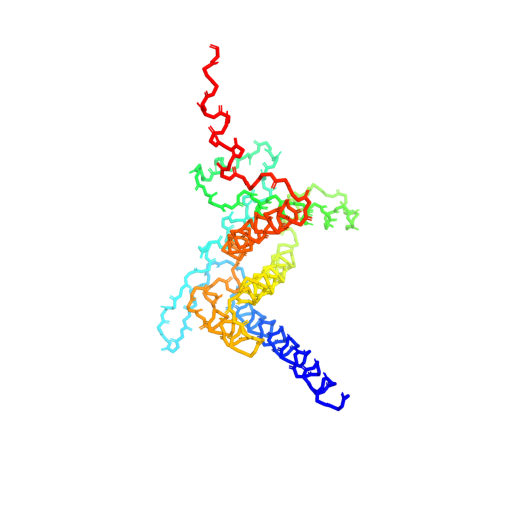1162 C CA . VAL A 1 150 ? -13.040 -1.266 7.670 1.00 97.31 150 VAL A CA 1
ATOM 1163 C C . VAL A 1 150 ? -13.706 -1.278 6.300 1.00 97.31 150 VAL A C 1
ATOM 1165 O O . VAL A 1 150 ? -13.156 -0.691 5.377 1.00 97.31 150 VAL A O 1
ATOM 1168 N N . LEU A 1 151 ? -14.882 -1.902 6.162 1.00 96.62 151 LEU A N 1
ATOM 1169 C CA . LEU A 1 151 ? -15.630 -1.887 4.901 1.00 96.62 151 LEU A CA 1
ATOM 1170 C C . LEU A 1 151 ? -15.970 -0.463 4.478 1.00 96.62 151 LEU A C 1
ATOM 1172 O O . LEU A 1 151 ? -15.707 -0.105 3.339 1.00 96.62 151 LEU A O 1
ATOM 1176 N N . GLY A 1 152 ? -16.485 0.355 5.400 1.00 96.06 152 GLY A N 1
ATOM 1177 C CA . GLY A 1 152 ? -16.827 1.747 5.121 1.00 96.06 152 GLY A CA 1
ATOM 1178 C C . GLY A 1 152 ? -15.627 2.555 4.628 1.00 96.06 152 GLY A C 1
ATOM 1179 O O . GLY A 1 152 ? -15.761 3.334 3.687 1.00 96.06 152 GLY A O 1
ATOM 1180 N N . TYR A 1 153 ? -14.441 2.332 5.204 1.00 95.25 153 TYR A N 1
ATOM 1181 C CA . TYR A 1 153 ? -13.210 2.938 4.703 1.00 95.25 153 TYR A CA 1
ATOM 1182 C C . TYR A 1 153 ? -12.789 2.363 3.343 1.00 95.25 153 TYR A C 1
ATOM 1184 O O . TYR A 1 153 ? -12.506 3.136 2.432 1.00 95.25 153 TYR A O 1
ATOM 1192 N N . ALA A 1 154 ? -12.805 1.040 3.167 1.00 94.19 154 ALA A N 1
ATOM 1193 C CA . ALA A 1 154 ? -12.419 0.376 1.921 1.00 94.19 154 ALA A CA 1
ATOM 1194 C C . ALA A 1 154 ? -13.303 0.775 0.725 1.00 94.19 154 ALA A C 1
ATOM 1196 O O . ALA A 1 154 ? -12.825 0.812 -0.404 1.00 94.19 154 ALA A O 1
ATOM 1197 N N . THR A 1 155 ? -14.572 1.111 0.969 1.00 92.50 155 THR A N 1
ATOM 1198 C CA . THR A 1 155 ? -15.513 1.604 -0.050 1.00 92.50 155 THR A CA 1
ATOM 1199 C C . THR A 1 155 ? -15.604 3.129 -0.106 1.00 92.50 155 THR A C 1
ATOM 1201 O O . THR A 1 155 ? -16.443 3.667 -0.827 1.00 92.50 155 THR A O 1
ATOM 1204 N N . SER A 1 156 ? -14.800 3.851 0.677 1.00 91.38 156 SER A N 1
ATOM 1205 C CA . SER A 1 156 ? -14.798 5.313 0.662 1.00 91.38 156 SER A CA 1
ATOM 1206 C C . SER A 1 156 ? -14.133 5.846 -0.605 1.00 91.38 156 SER A C 1
ATOM 1208 O O . SER A 1 156 ? -13.225 5.221 -1.158 1.00 91.38 156 SER A O 1
ATOM 1210 N N . PHE A 1 157 ? -14.553 7.037 -1.041 1.00 83.94 157 PHE A N 1
ATOM 1211 C CA . PHE A 1 157 ? -13.981 7.680 -2.222 1.00 83.94 157 PHE A CA 1
ATOM 1212 C C . PHE A 1 157 ? -12.443 7.767 -2.170 1.00 83.94 157 PHE A C 1
ATOM 1214 O O . PHE A 1 157 ? -11.829 7.336 -3.140 1.00 83.94 157 PHE A O 1
ATOM 1221 N N . PRO A 1 158 ? -11.786 8.199 -1.070 1.00 83.62 158 PRO A N 1
ATOM 1222 C CA . PRO A 1 158 ? -10.323 8.237 -1.018 1.00 83.62 158 PRO A CA 1
ATOM 1223 C C . PRO A 1 158 ? -9.664 6.866 -1.217 1.00 83.62 158 PRO A C 1
ATOM 1225 O O . PRO A 1 158 ? -8.696 6.757 -1.963 1.00 83.62 158 PRO A O 1
ATOM 1228 N N . ALA A 1 159 ? -10.186 5.809 -0.585 1.00 87.81 159 ALA A N 1
ATOM 1229 C CA . ALA A 1 159 ? -9.603 4.473 -0.711 1.00 87.81 159 ALA A CA 1
ATOM 1230 C C . ALA A 1 159 ? -9.731 3.939 -2.143 1.00 87.81 159 ALA A C 1
ATOM 1232 O O . ALA A 1 159 ? -8.751 3.466 -2.711 1.00 87.81 159 ALA A O 1
ATOM 1233 N N . LEU A 1 160 ? -10.914 4.079 -2.746 1.00 85.38 160 LEU A N 1
ATOM 1234 C CA . LEU A 1 160 ? -11.164 3.650 -4.123 1.00 85.38 160 LEU A CA 1
ATOM 1235 C C . LEU A 1 160 ? -10.377 4.487 -5.139 1.00 85.38 160 LEU A C 1
ATOM 1237 O O . LEU A 1 160 ? -9.847 3.943 -6.104 1.00 85.38 160 LEU A O 1
ATOM 1241 N N . TYR A 1 161 ? -10.257 5.795 -4.906 1.00 79.50 161 TYR A N 1
ATOM 1242 C CA . TYR A 1 161 ? -9.537 6.716 -5.784 1.00 79.50 161 TYR A CA 1
ATOM 1243 C C . TYR A 1 161 ? -8.040 6.390 -5.888 1.00 79.50 161 TYR A C 1
ATOM 1245 O O . TYR A 1 161 ? -7.460 6.469 -6.977 1.00 79.50 161 TYR A O 1
ATOM 1253 N N . TYR A 1 162 ? -7.431 5.989 -4.768 1.00 83.69 162 TYR A N 1
ATOM 1254 C CA . TYR A 1 162 ? -6.012 5.643 -4.675 1.00 83.69 162 TYR A CA 1
ATOM 1255 C C . TYR A 1 162 ? -5.726 4.138 -4.770 1.00 83.69 162 TYR A C 1
ATOM 1257 O O . TYR A 1 162 ? -4.573 3.737 -4.625 1.00 83.69 162 TYR A O 1
ATOM 1265 N N . LEU A 1 163 ? -6.734 3.288 -4.999 1.00 83.50 163 LEU A N 1
ATOM 1266 C CA . LEU A 1 163 ? -6.577 1.831 -4.927 1.00 83.50 163 LEU A CA 1
ATOM 1267 C C . LEU A 1 163 ? -5.531 1.293 -5.916 1.00 83.50 163 LEU A C 1
ATOM 1269 O O . LEU A 1 163 ? -4.660 0.518 -5.527 1.00 83.50 163 LEU A O 1
ATOM 1273 N N . SER A 1 164 ? -5.593 1.742 -7.169 1.00 74.25 164 SER A N 1
ATOM 1274 C CA . SER A 1 164 ? -4.651 1.363 -8.231 1.00 74.25 164 SER A CA 1
ATOM 1275 C C . SER A 1 164 ? -3.696 2.490 -8.605 1.00 74.25 164 SER A C 1
ATOM 1277 O O . SER A 1 164 ? -3.203 2.537 -9.726 1.00 74.25 164 SER A O 1
ATOM 1279 N N . ARG A 1 165 ? -3.466 3.452 -7.705 1.00 80.25 165 ARG A N 1
ATOM 1280 C CA . ARG A 1 165 ? -2.490 4.520 -7.936 1.00 80.25 165 ARG A CA 1
ATOM 1281 C C . ARG A 1 165 ? -1.270 4.293 -7.065 1.00 80.25 165 ARG A C 1
ATOM 1283 O O . ARG A 1 165 ? -1.377 3.923 -5.900 1.00 80.25 165 ARG A O 1
ATOM 1290 N N . ILE A 1 166 ? -0.102 4.576 -7.628 1.00 85.50 166 ILE A N 1
ATOM 1291 C CA . ILE A 1 166 ? 1.137 4.669 -6.859 1.00 85.50 166 ILE A CA 1
ATOM 1292 C C . ILE A 1 166 ? 1.059 5.954 -6.043 1.00 85.50 166 ILE A C 1
ATOM 1294 O O . ILE A 1 166 ? 1.213 7.037 -6.596 1.00 85.50 166 ILE A O 1
ATOM 1298 N N . SER A 1 167 ? 0.735 5.842 -4.755 1.00 85.31 167 SER A N 1
ATOM 1299 C CA . SER A 1 167 ? 0.453 7.002 -3.909 1.00 85.31 167 SER A CA 1
ATOM 1300 C C . SER A 1 167 ? 0.748 6.743 -2.420 1.00 85.31 167 SER A C 1
ATOM 1302 O O . SER A 1 167 ? 0.734 5.595 -1.974 1.00 85.31 167 SER A O 1
ATOM 1304 N N . PRO A 1 168 ? 1.088 7.765 -1.614 1.00 87.62 168 PRO A N 1
ATOM 1305 C CA . PRO A 1 168 ? 1.493 7.581 -0.219 1.00 87.62 168 PRO A CA 1
ATOM 1306 C C . PRO A 1 168 ? 0.318 7.343 0.737 1.00 87.62 168 PRO A C 1
ATOM 1308 O O . PRO A 1 168 ? 0.533 6.967 1.884 1.00 87.62 168 PRO A O 1
ATOM 1311 N N . GLU A 1 169 ? -0.920 7.560 0.313 1.00 88.12 169 GLU A N 1
ATOM 1312 C CA . GLU A 1 169 ? -2.126 7.525 1.140 1.00 88.12 169 GLU A CA 1
ATOM 1313 C C . GLU A 1 169 ? -2.277 6.255 1.990 1.00 88.12 169 GLU A C 1
ATOM 1315 O O . GLU A 1 169 ? -2.467 6.393 3.205 1.00 88.12 169 GLU A O 1
ATOM 1320 N N . PRO A 1 170 ? -2.144 5.024 1.451 1.00 90.38 170 PRO A N 1
ATOM 1321 C CA . PRO A 1 170 ? -2.213 3.832 2.294 1.00 90.38 170 PRO A CA 1
ATOM 1322 C C . PRO A 1 170 ? -1.089 3.779 3.339 1.00 90.38 170 PRO A C 1
ATOM 1324 O O . PRO A 1 170 ? -1.307 3.265 4.440 1.00 90.38 170 PRO A O 1
ATOM 1327 N N . LEU A 1 171 ? 0.089 4.349 3.053 1.00 91.19 171 LEU A N 1
ATOM 1328 C CA . LEU A 1 171 ? 1.176 4.473 4.029 1.00 91.19 171 LEU A CA 1
ATOM 1329 C C . LEU A 1 171 ? 0.850 5.507 5.105 1.00 91.19 171 LEU A C 1
ATOM 1331 O O . LEU A 1 171 ? 1.116 5.244 6.273 1.00 91.19 171 LEU A O 1
ATOM 1335 N N . LEU A 1 172 ? 0.253 6.647 4.746 1.00 90.62 172 LEU A N 1
ATOM 1336 C CA . LEU A 1 172 ? -0.145 7.675 5.711 1.00 90.62 172 LEU A CA 1
ATOM 1337 C C . LEU A 1 172 ? -1.128 7.106 6.736 1.00 90.62 172 LEU A C 1
ATOM 1339 O O . LEU A 1 172 ? -0.911 7.249 7.939 1.00 90.62 172 LEU A O 1
ATOM 1343 N N . VAL A 1 173 ? -2.160 6.395 6.275 1.00 91.88 173 VAL A N 1
ATOM 1344 C CA . VAL A 1 173 ? -3.137 5.745 7.161 1.00 91.88 173 VAL A CA 1
ATOM 1345 C C . VAL A 1 173 ? -2.472 4.674 8.018 1.00 91.88 173 VAL A C 1
ATOM 1347 O O . VAL A 1 173 ? -2.677 4.638 9.233 1.00 91.88 173 VAL A O 1
ATOM 1350 N N . THR A 1 174 ? -1.628 3.841 7.406 1.00 93.69 174 THR A N 1
ATOM 1351 C CA . THR A 1 174 ? -0.885 2.793 8.112 1.00 93.69 174 THR A CA 1
ATOM 1352 C C . THR A 1 174 ? -0.004 3.381 9.211 1.00 93.69 174 THR A C 1
ATOM 1354 O O . THR A 1 174 ? -0.139 2.990 10.367 1.00 93.69 174 THR A O 1
ATOM 1357 N N . PHE A 1 175 ? 0.873 4.335 8.895 1.00 93.25 175 PHE A N 1
ATOM 1358 C CA . PHE A 1 175 ? 1.817 4.899 9.856 1.00 93.25 175 PHE A CA 1
ATOM 1359 C C . PHE A 1 175 ? 1.135 5.736 10.924 1.00 93.25 175 PHE A C 1
ATOM 1361 O O . PHE A 1 175 ? 1.505 5.619 12.092 1.00 93.25 175 PHE A O 1
ATOM 1368 N N . PHE A 1 176 ? 0.128 6.533 10.570 1.00 94.25 176 PHE A N 1
ATOM 1369 C CA . PHE A 1 176 ? -0.619 7.311 11.550 1.00 94.25 176 PHE A CA 1
ATOM 1370 C C . PHE A 1 176 ? -1.266 6.395 12.596 1.00 94.25 176 PHE A C 1
ATOM 1372 O O . PHE A 1 176 ? -0.996 6.519 13.793 1.00 94.25 176 PHE A O 1
ATOM 1379 N N . LEU A 1 177 ? -2.055 5.411 12.153 1.00 95.69 177 LEU A N 1
ATOM 1380 C CA . LEU A 1 177 ? -2.758 4.507 13.062 1.00 95.69 177 LEU A CA 1
ATOM 1381 C C . LEU A 1 177 ? -1.806 3.557 13.797 1.00 95.69 177 LEU A C 1
ATOM 1383 O O . LEU A 1 177 ? -1.999 3.307 14.987 1.00 95.69 177 LEU A O 1
ATOM 1387 N N . ALA A 1 178 ? -0.753 3.066 13.139 1.00 94.56 178 ALA A N 1
ATOM 1388 C CA . ALA A 1 178 ? 0.266 2.243 13.784 1.00 94.56 178 ALA A CA 1
ATOM 1389 C C . ALA A 1 178 ? 1.022 3.026 14.865 1.00 94.56 178 ALA A C 1
ATOM 1391 O O . ALA A 1 178 ? 1.293 2.474 15.927 1.00 94.56 178 ALA A O 1
ATOM 1392 N N . THR A 1 179 ? 1.301 4.314 14.645 1.00 95.19 179 THR A N 1
ATOM 1393 C CA . THR A 1 179 ? 1.926 5.183 15.653 1.00 95.19 179 THR A CA 1
ATOM 1394 C C . THR A 1 179 ? 1.017 5.343 16.865 1.00 95.19 179 THR A C 1
ATOM 1396 O O . THR A 1 179 ? 1.463 5.158 17.998 1.00 95.19 179 THR A O 1
ATOM 1399 N N . VAL A 1 180 ? -0.277 5.610 16.649 1.00 95.69 180 VAL A N 1
ATOM 1400 C CA . VAL A 1 180 ? -1.256 5.696 17.744 1.00 95.69 180 VAL A CA 1
ATOM 1401 C C . VAL A 1 180 ? -1.328 4.377 18.516 1.00 95.69 180 VAL A C 1
ATOM 1403 O O . VAL A 1 180 ? -1.263 4.382 19.745 1.00 95.69 180 VAL A O 1
ATOM 1406 N N . LEU A 1 181 ? -1.398 3.243 17.816 1.00 95.56 181 LEU A N 1
ATOM 1407 C CA . LEU A 1 181 ? -1.408 1.911 18.424 1.00 95.56 181 LEU A CA 1
ATOM 1408 C C . LEU A 1 181 ? -0.119 1.601 19.194 1.00 95.56 181 LEU A C 1
ATOM 1410 O O . LEU A 1 181 ? -0.189 1.009 20.268 1.00 95.56 181 LEU A O 1
ATOM 1414 N N . ALA A 1 182 ? 1.043 2.013 18.688 1.00 94.56 182 ALA A N 1
ATOM 1415 C CA . ALA A 1 182 ? 2.328 1.817 19.351 1.00 94.56 182 ALA A CA 1
ATOM 1416 C C . ALA A 1 182 ? 2.421 2.636 20.646 1.00 94.56 182 ALA A C 1
ATOM 1418 O O . ALA A 1 182 ? 2.792 2.100 21.690 1.00 94.56 182 ALA A O 1
ATOM 1419 N N . VAL A 1 183 ? 2.011 3.909 20.609 1.00 92.56 183 VAL A N 1
ATOM 1420 C CA . VAL A 1 183 ? 1.926 4.759 21.808 1.00 92.56 183 VAL A CA 1
ATOM 1421 C C . VAL A 1 183 ? 0.939 4.171 22.813 1.00 92.56 183 VAL A C 1
ATOM 1423 O O . VAL A 1 183 ? 1.224 4.135 24.011 1.00 92.56 183 VAL A O 1
ATOM 1426 N N . TRP A 1 184 ? -0.201 3.670 22.337 1.00 91.62 184 TRP A N 1
ATOM 1427 C CA . TRP A 1 184 ? -1.198 3.019 23.179 1.00 91.62 184 TRP A CA 1
ATOM 1428 C C . TRP A 1 184 ? -0.631 1.771 23.867 1.00 91.62 184 TRP A C 1
ATOM 1430 O O . TRP A 1 184 ? -0.713 1.646 25.088 1.00 91.62 184 TRP A O 1
ATOM 1440 N N . ALA A 1 185 ? 0.001 0.875 23.106 1.00 90.56 185 ALA A N 1
ATOM 1441 C CA . ALA A 1 185 ? 0.620 -0.340 23.629 1.00 90.56 185 ALA A CA 1
ATOM 1442 C C . ALA A 1 185 ? 1.737 -0.025 24.636 1.00 90.56 185 ALA A C 1
ATOM 1444 O O . ALA A 1 185 ? 1.828 -0.664 25.683 1.00 90.56 185 ALA A O 1
ATOM 1445 N N . PHE A 1 186 ? 2.548 1.004 24.369 1.00 89.75 186 PHE A N 1
ATOM 1446 C CA . PHE A 1 186 ? 3.563 1.474 25.309 1.00 89.75 186 PHE A CA 1
ATOM 1447 C C . PHE A 1 186 ? 2.945 1.922 26.643 1.00 89.75 186 PHE A C 1
ATOM 1449 O O . PHE A 1 186 ? 3.463 1.586 27.708 1.00 89.75 186 PHE A O 1
ATOM 1456 N N . GLN A 1 187 ? 1.822 2.647 26.610 1.00 87.00 187 GLN A N 1
ATOM 1457 C CA . GLN A 1 187 ? 1.126 3.079 27.826 1.00 87.00 187 GLN A CA 1
ATOM 1458 C C . GLN A 1 187 ? 0.505 1.914 28.604 1.00 87.00 187 GLN A C 1
ATOM 1460 O O . GLN A 1 187 ? 0.605 1.901 29.832 1.00 87.00 187 GLN A O 1
ATOM 1465 N N . GLU A 1 188 ? -0.106 0.944 27.917 1.00 87.62 188 GLU A N 1
ATOM 1466 C CA . GLU A 1 188 ? -0.625 -0.287 28.533 1.00 87.62 188 GLU A CA 1
ATOM 1467 C C . GLU A 1 188 ? 0.508 -1.056 29.234 1.00 87.62 188 GLU A C 1
ATOM 1469 O O . GLU A 1 188 ? 0.377 -1.439 30.398 1.00 87.62 188 GLU A O 1
ATOM 1474 N N . HIS A 1 189 ? 1.659 -1.193 28.569 1.00 85.94 189 HIS A N 1
ATOM 1475 C CA . HIS A 1 189 ? 2.829 -1.887 29.112 1.00 85.94 189 HIS A CA 1
ATOM 1476 C C . HIS A 1 189 ? 3.458 -1.157 30.303 1.00 85.94 189 HIS A C 1
ATOM 1478 O O . HIS A 1 189 ? 3.828 -1.783 31.297 1.00 85.94 189 HIS A O 1
ATOM 1484 N N . ALA A 1 190 ? 3.555 0.174 30.238 1.00 83.44 190 ALA A N 1
ATOM 1485 C CA . ALA A 1 190 ? 4.037 0.991 31.348 1.00 83.44 190 ALA A CA 1
ATOM 1486 C C . ALA A 1 190 ? 3.113 0.879 32.571 1.00 83.44 190 ALA A C 1
ATOM 1488 O O . ALA A 1 190 ? 3.596 0.677 33.685 1.00 83.44 190 ALA A O 1
ATOM 1489 N N . ALA A 1 191 ? 1.793 0.938 32.363 1.00 81.88 191 ALA A N 1
ATOM 1490 C CA . ALA A 1 191 ? 0.809 0.795 33.432 1.00 81.88 191 ALA A CA 1
ATOM 1491 C C . ALA A 1 191 ? 0.872 -0.590 34.094 1.00 81.88 191 ALA A C 1
ATOM 1493 O O . ALA A 1 191 ? 0.869 -0.674 35.320 1.00 81.88 191 ALA A O 1
ATOM 1494 N N . ALA A 1 192 ? 1.003 -1.660 33.303 1.00 85.06 192 ALA A N 1
ATOM 1495 C CA . ALA A 1 192 ? 1.141 -3.024 33.815 1.00 85.06 192 ALA A CA 1
ATOM 1496 C C . ALA A 1 192 ? 2.405 -3.224 34.674 1.00 85.06 192 ALA A C 1
ATOM 1498 O O . ALA A 1 192 ? 2.425 -4.079 35.555 1.00 85.06 192 ALA A O 1
ATOM 1499 N N . ARG A 1 193 ? 3.454 -2.424 34.444 1.00 83.88 193 ARG A N 1
ATOM 1500 C CA . ARG A 1 193 ? 4.717 -2.450 35.202 1.00 83.88 193 ARG A CA 1
ATOM 1501 C C . ARG A 1 193 ? 4.777 -1.436 36.351 1.00 83.88 193 ARG A C 1
ATOM 1503 O O . ARG A 1 193 ? 5.839 -1.263 36.939 1.00 83.88 193 ARG A O 1
ATOM 1510 N N . GLY A 1 194 ? 3.683 -0.726 36.640 1.00 78.19 194 GLY A N 1
ATOM 1511 C CA . GLY A 1 194 ? 3.664 0.340 37.650 1.00 78.19 194 GLY A CA 1
ATOM 1512 C C . GLY A 1 194 ? 4.550 1.545 37.302 1.00 78.19 194 GLY A C 1
ATOM 1513 O O . GLY A 1 194 ? 4.834 2.374 38.166 1.00 78.19 194 GLY A O 1
ATOM 1514 N N . LEU A 1 195 ? 5.000 1.660 36.048 1.00 70.88 195 LEU A N 1
ATOM 1515 C CA . LEU A 1 195 ? 5.797 2.790 35.588 1.00 70.88 195 LEU A CA 1
ATOM 1516 C C . LEU A 1 195 ? 4.889 4.011 35.377 1.00 70.88 195 LEU A C 1
ATOM 1518 O O . LEU A 1 195 ? 3.744 3.873 34.931 1.00 70.88 195 LEU A O 1
ATOM 1522 N N . PRO A 1 196 ? 5.376 5.230 35.668 1.00 64.31 196 PRO A N 1
ATOM 1523 C CA . PRO A 1 196 ? 4.594 6.438 35.458 1.00 64.31 196 PRO A CA 1
ATOM 1524 C C . PRO A 1 196 ? 4.169 6.546 33.988 1.00 64.31 196 PRO A C 1
ATOM 1526 O O . PRO A 1 196 ? 4.996 6.445 33.080 1.00 64.31 196 PRO A O 1
ATOM 1529 N N . ARG A 1 197 ? 2.870 6.781 33.746 1.00 65.12 197 ARG A N 1
ATOM 1530 C CA . ARG A 1 197 ? 2.339 7.048 32.396 1.00 65.12 197 ARG A CA 1
ATOM 1531 C C . ARG A 1 197 ? 3.147 8.173 31.743 1.00 65.12 197 ARG A C 1
ATOM 1533 O O . ARG A 1 197 ? 3.551 9.107 32.431 1.00 65.12 197 ARG A O 1
ATOM 1540 N N . LEU A 1 198 ? 3.309 8.146 30.419 1.00 61.78 198 LEU A N 1
ATOM 1541 C CA . LEU A 1 198 ? 4.105 9.123 29.654 1.00 61.78 198 LEU A CA 1
ATOM 1542 C C . LEU A 1 198 ? 3.810 10.597 30.027 1.00 61.78 198 LEU A C 1
ATOM 1544 O O . LEU A 1 198 ? 4.720 11.415 30.077 1.00 61.78 198 LEU A O 1
ATOM 1548 N N . ARG A 1 199 ? 2.558 10.930 30.386 1.00 57.12 199 ARG A N 1
ATOM 1549 C CA . ARG A 1 199 ? 2.167 12.254 30.918 1.00 57.12 199 ARG A CA 1
ATOM 1550 C C . ARG A 1 199 ? 2.895 12.653 32.210 1.00 57.12 199 ARG A C 1
ATOM 1552 O O . ARG A 1 199 ? 3.233 13.819 32.372 1.00 57.12 199 ARG A O 1
ATOM 1559 N N . ALA A 1 200 ? 3.117 11.717 33.129 1.00 58.78 200 ALA A N 1
ATOM 1560 C CA . ALA A 1 200 ? 3.853 11.950 34.370 1.00 58.78 200 ALA A CA 1
ATOM 1561 C C . ALA A 1 200 ? 5.369 12.036 34.128 1.00 58.78 200 ALA A C 1
ATOM 1563 O O . ALA A 1 200 ? 6.039 12.826 34.790 1.00 58.78 200 ALA A O 1
ATOM 1564 N N . PHE A 1 201 ? 5.894 11.285 33.152 1.00 58.81 201 PHE A N 1
ATOM 1565 C CA . PHE A 1 201 ? 7.287 11.403 32.715 1.00 58.81 201 PHE A CA 1
ATOM 1566 C C . PHE A 1 201 ? 7.553 12.770 32.067 1.00 58.81 201 PHE A C 1
ATOM 1568 O O . PHE A 1 201 ? 8.381 13.517 32.571 1.00 58.81 201 PHE A O 1
ATOM 1575 N N . LEU A 1 202 ? 6.771 13.160 31.053 1.00 56.53 202 LEU A N 1
ATOM 1576 C CA . LEU A 1 202 ? 6.918 14.449 30.364 1.00 56.53 202 LEU A CA 1
ATOM 1577 C C . LEU A 1 202 ? 6.719 15.649 31.302 1.00 56.53 202 LEU A C 1
ATOM 1579 O O . LEU A 1 202 ? 7.470 16.614 31.216 1.00 56.53 202 LEU A O 1
ATOM 1583 N N . ARG A 1 203 ? 5.773 15.585 32.255 1.00 57.16 203 ARG A N 1
ATOM 1584 C CA . ARG A 1 203 ? 5.640 16.632 33.286 1.00 57.16 203 ARG A CA 1
ATOM 1585 C C . ARG A 1 203 ? 6.882 16.744 34.171 1.00 57.16 203 ARG A C 1
ATOM 1587 O O . ARG A 1 203 ? 7.287 17.862 34.457 1.00 57.16 203 ARG A O 1
ATOM 1594 N N . ARG A 1 204 ? 7.494 15.622 34.571 1.00 55.56 204 ARG A N 1
ATOM 1595 C CA . ARG A 1 204 ? 8.740 15.618 35.360 1.00 55.56 204 ARG A CA 1
ATOM 1596 C C . ARG A 1 204 ? 9.949 16.117 34.567 1.00 55.56 204 ARG A C 1
ATOM 1598 O O . ARG A 1 204 ? 10.840 16.709 35.164 1.00 55.56 204 ARG A O 1
ATOM 1605 N N . SER A 1 205 ? 9.987 15.870 33.260 1.00 57.19 205 SER A N 1
ATOM 1606 C CA . SER A 1 205 ? 11.056 16.340 32.373 1.00 57.19 205 S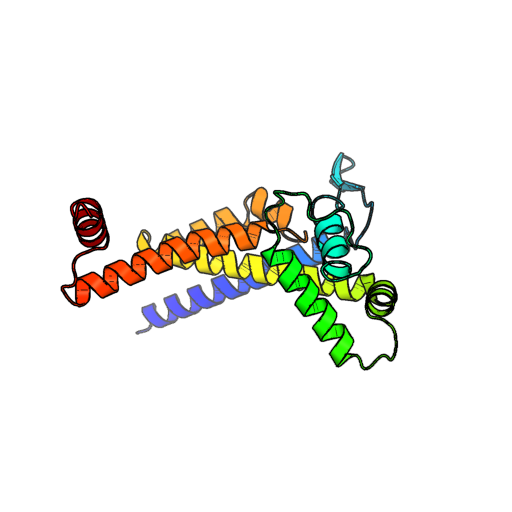ER A CA 1
ATOM 1607 C C . SER A 1 205 ? 10.981 17.848 32.127 1.00 57.19 205 SER A C 1
ATOM 1609 O O . SER A 1 205 ? 12.014 18.498 32.089 1.00 57.19 205 SER A O 1
ATOM 1611 N N . ILE A 1 206 ? 9.771 18.405 32.004 1.00 56.41 206 ILE A N 1
ATOM 1612 C CA . ILE A 1 206 ? 9.550 19.846 31.783 1.00 56.41 206 ILE A CA 1
ATOM 1613 C C . ILE A 1 206 ? 9.734 20.653 33.080 1.00 56.41 206 ILE A C 1
ATOM 1615 O O . ILE A 1 206 ? 10.129 21.811 33.036 1.00 56.41 206 ILE A O 1
ATOM 1619 N N . SER A 1 207 ? 9.480 20.054 34.248 1.00 54.66 207 SER A N 1
ATOM 1620 C CA . SER A 1 207 ? 9.619 20.727 35.547 1.00 54.66 207 SER A CA 1
ATOM 1621 C C . SER A 1 207 ? 11.033 20.691 36.139 1.00 54.66 207 SER A C 1
ATOM 1623 O O . SER A 1 207 ? 11.210 21.113 37.279 1.00 54.66 207 SER A O 1
ATOM 1625 N N . ARG A 1 208 ? 12.028 20.139 35.433 1.00 49.38 208 ARG A N 1
ATOM 1626 C CA . ARG A 1 208 ? 13.434 20.261 35.833 1.00 49.38 208 ARG A CA 1
ATOM 1627 C C . ARG A 1 208 ? 14.031 21.461 35.096 1.00 49.38 208 ARG A C 1
ATOM 1629 O O . ARG A 1 208 ? 14.298 21.320 33.904 1.00 49.38 208 ARG A O 1
ATOM 1636 N N . PRO A 1 209 ? 14.207 22.627 35.746 1.00 52.34 209 PRO A N 1
ATOM 1637 C CA . PRO A 1 209 ? 15.095 23.638 35.192 1.00 52.34 209 PRO A CA 1
ATOM 1638 C C . PRO A 1 209 ? 16.496 23.022 35.072 1.00 52.34 209 PRO A C 1
ATOM 1640 O O . PRO A 1 209 ? 16.891 22.232 35.937 1.00 52.34 209 PRO A O 1
ATOM 1643 N N . CYS A 1 210 ? 17.179 23.316 33.965 1.00 53.91 210 CYS A N 1
ATOM 1644 C CA . CYS A 1 210 ? 18.604 23.035 33.811 1.00 53.91 210 CYS A CA 1
ATOM 1645 C C . CYS A 1 210 ? 19.412 23.685 34.937 1.00 53.91 210 CYS A C 1
ATOM 1647 O O . CYS A 1 210 ? 19.029 24.804 35.354 1.00 53.91 210 CYS A O 1
#

Radius of gyration: 21.58 Å; chains: 1; bounding box: 45×48×59 Å

Sequence (210 aa):
MLRARRDASAGFAFWLLLAGGVFVASAVTSFLSPCGFWTNSVHGVPFWHHQDPGGPYFASSVHFFGPERYPPFIEGHPGLTLQLLIHGFLRGCHVVSGQPVAFERFVAKNIARLFSGVEVGMTALHLLSFVVLYRFAGKFLPAQPARVAVLGY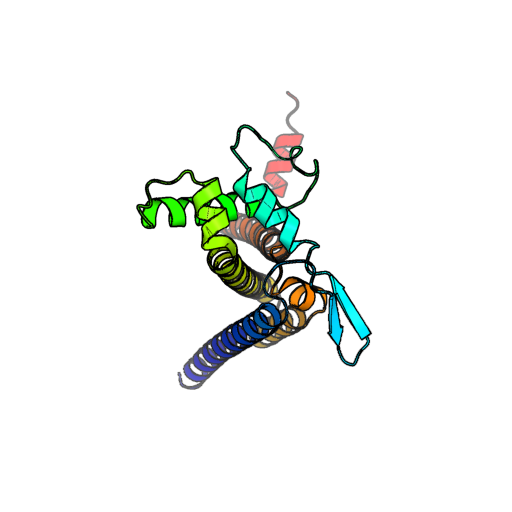ATSFPALYYLSRISPEPLLVTFFLATVLAVWAFQEHAAARGLPRLRAFLRRSISRPC

=== Feature glossary ===
A reading guide for the features in this record.

Start from the sequence.

  · Sequence gives the chain of amino acids in standard one-letter code (A=alanine, C=cysteine, …, Y=tyrosine), read N→C. It is the only feature that is directly encoded by the gene; all structural features are derived from the folded form of this sequence.

Fold it, and you get atomic coordinates and the backbone conformation that goes with them.

  · The mmCIF table is the protein's shape written out atom by atom. For each backbone N, Cα, C, and carbonyl O, it records an (x, y, z) coordinate triple in Å plus the residue type, chain letter, and residue number.

  · Backbone dihedral angles. Every residue except chain termini has a φ (preceding-C → N → Cα → C) and a ψ (N → Cα → C → next-N). They are reported in degrees following the IUPAC sign convention. Secondary structure is essentially a statement about which (φ, ψ) basin each residue occupies.

  · DSSP 8-state secondary structure assigns each residue one of H (α-helix), G (3₁₀-helix), I (π-helix), E (extended β-strand), B (isolated β-bridge), T (hydrogen-bonded turn), S (bend), or '-' (coil). The assignment is computed from backbone hydrogen-bond geometry via the Kabsch–Sander algorithm.

  · P-SEA three-state annotation labels each residue as helix, strand, or coil based purely on the geometry of the Cα trace. It serves as a fallback when the full backbone (and thus DSSP) is unavailable.

Summarize the fold with a handful of shape descriptors and a per-residue structural alphabet.

  · Radius of gyration (Rg) is the root-mean-square distance of Cα atoms from their centroid — a single number for overall size and compactness. A globular domain of N residues has Rg ≈ 2.2·N^0.38 Å; an extended or disordered chain has a much larger Rg. The Cα contact count is the number of residue pairs whose Cα atoms are within 8 Å and are more than four positions apart in sequence — a standard proxy for tertiary packing density. The bounding box is the smallest axis-aligned box enclosing all Cα atoms.

  · Foldseek's 3Di representation compresses backbone geometry into a per-residue letter drawn from a learned twenty-state alphabet. It captures the tertiary interaction pattern around each residue — which residues are packed against it in space, regardless of where they are in sequence.

  · Accessible surface area quantifies burial. A residue with SASA near zero is packed into the hydrophobic core; one with SASA >100 Å² sits on the surface. Computed here via the Shrake–Rupley numerical algorithm with a 1.4 Å probe.

Ask how reliable the model is.

  · For AlphaFold models, the B-factor field carries pLDDT — the model's own estimate of local accuracy on a 0–100 scale. Regions with pLDDT<50 should be treated as essentially unmodeled; they often correspond to intrinsically disordered segments.

  · For experimental (PDB) structures, the B-factor (temperature factor) quantifies the positional spread of each atom in the crystal — a combination of thermal vibration and static disorder — in units of Å². High B-factors mark flexible loops or poorly resolved regions; low B-factors mark the rigid, well-ordered core.

  · PAE(i, j) answers: if I align the predicted and true structures on residue i, how far off (in Å) do I expect residue j to be? A block-diagonal PAE matrix with low values on the blocks and high values off-diagonal is the signature of a multi-domain protein with confidently predicted domains but uncertain inter-domain orientation.

Place it in context: what it resembles, what it is annotated as, and how it looks.

  · Structural nearest neighbors (via Foldseek easy-search vs the PDB). Reported per hit: target PDB id, E-value, and alignment TM-score. A TM-score above ~0.5 is the conventional threshold for 'same fold'.

  · Functional annotations link the protein to curated databases. InterPro entries identify conserved domains and families by matching the sequence against member-database signatures (Pfam, PROSITE, CDD, …). Gene Ontology (GO) terms describe molecular function, biological process, and cellular component in a controlled vocabulary. CATH places the structure in a hierarchical fold classification (Class/Architecture/Topology/Homologous-superfamily). The organism is the source species.

  · Plot images: a contact map (which residues are close in 3D, as an N×N binary image), a Ramachandran scatter (backbone torsion angles, revealing secondary-structure composition at a glance), and — for AlphaFold structures — a PAE heatmap (pairwise prediction confidence).

  · Structure images are PyMOL renders from six orthogonal camera directions. Cartoon representation draws helices as coils and strands as arrows; sticks shows the backbone as bonds; surface shows the solvent-excluded envelope. Rainbow coloring maps sequence position to hue (blue→red, N→C); chain coloring assigns a distinct color per polypeptide.